Protein AF-A0A316QF76-F1 (afdb_monomer)

Nearest PDB structures (foldseek):
  1h6p-assembly1_A  TM=2.255E-01  e=1.497E+00  Homo sapiens
  1udd-assembly1_D  TM=1.759E-01  e=4.243E+00  Pyrococcus horikoshii OT3

Sequence (325 aa):
MIIRNLADRNKKGADTEVVDGQQRLTTIYEFTQGGFSINDELSKRIVRDNSDSYEFDIANNAGKETEAIKFYKKFKKGQKVSLTYGTLSSLMKADFDSYNMALTYISHHDDNVIAEYFRFVQNQERLRAGEIINSIPDSLLEQYLMQVDSKSLLFKLSWEDKRKEFDKLFYAAIGIFDEKLPLGGVDSDIIEYVKNSAGIAGRALERTNLLITQLQALSKDETWNFSSGINKRFVKFLCMLCGYGYVDFSKNPKEKLQQLFVVNKKLSAFSSAKATALSNEFVGYTEEQIENYRLIALISKGSQKWDMVEERMRLLAVLMNEVKI

pLDDT: mean 86.18, std 10.72, range [44.62, 98.12]

Solvent-accessible surface area (backbone atoms only — not comparable to full-atom values): 18198 Å² total; per-residue (Å²): 72,35,36,36,40,47,82,60,61,46,101,85,68,41,52,60,46,77,77,42,52,59,69,58,51,50,52,53,49,32,21,70,73,62,76,35,70,41,56,46,70,61,30,55,48,58,48,62,80,43,44,67,43,46,51,49,46,53,67,76,36,72,90,61,87,45,60,25,53,54,47,51,56,40,49,76,71,70,47,92,48,65,41,33,54,76,43,43,29,67,58,56,45,52,52,60,75,66,56,80,76,65,75,45,81,48,68,72,68,55,73,68,58,53,52,50,53,47,48,47,68,71,64,65,60,73,70,50,52,28,57,49,50,73,64,51,79,86,42,62,63,52,70,58,57,70,69,31,56,57,69,52,33,38,56,34,43,32,56,83,68,59,69,41,53,52,54,42,48,51,53,43,45,46,33,36,54,59,70,76,37,44,48,57,53,56,60,67,57,50,42,52,49,54,75,68,44,91,58,76,58,69,72,21,37,55,23,45,52,38,23,39,54,32,52,37,42,51,34,71,46,84,85,48,69,46,90,59,89,56,47,73,66,51,55,46,50,50,48,45,32,27,22,71,56,67,44,65,50,72,59,62,40,50,59,55,54,49,23,47,47,52,53,52,55,58,44,49,33,88,73,50,90,54,92,58,36,53,66,65,76,46,68,91,57,53,72,67,57,55,47,56,51,47,58,50,45,46,55,70,58,51,71,38,59,64,69,59,50,54,53,42,46,49,50,50,42,52,54,31,72,71,51,83,129

Foldseek 3Di:
DEKEQAPDADPVRDRIDDLPCPVVVVQLVCLQVQNDKAFQVVVLVVCVVVVVLLVVQCVVVPPDCFLLVVQVVCSVVVHRHIDGLRNDHPVVNVCSVPDDDDYDYDYDDDPVVSVVVCCCVVVPPPQQLLRLLVVQPPQPCVVLVVLAPLVLLCQQAVPPDDSSLLVLLLLLLLCLQQQQFFQQDDSVSSSVCRNPDPDDDDRSVQLSVQLSVQNRLNSPDPPGGDPDDDDSLLSNLSSNCSSLVLDRCNPPVRLLSVLSSLLVVLLVLVVDPDPCSNVVSQPPHDPVLSVLSVLLSCSNPDGDGSVSSSVNSNSSSVSSVVDDD

Structure (mmCIF, N/CA/C/O backbone):
data_AF-A0A316QF76-F1
#
_entry.id   AF-A0A316QF76-F1
#
loop_
_atom_site.group_PDB
_atom_site.id
_atom_site.type_symbol
_atom_site.label_atom_id
_atom_site.label_alt_id
_atom_site.label_comp_id
_atom_site.label_asym_id
_atom_site.label_entity_id
_atom_site.label_seq_id
_atom_site.pdbx_PDB_ins_code
_atom_site.Cartn_x
_atom_site.Cartn_y
_atom_site.Cartn_z
_atom_site.occupancy
_atom_site.B_iso_or_equiv
_atom_site.auth_seq_id
_atom_site.auth_comp_id
_atom_site.auth_asym_id
_atom_site.auth_atom_id
_atom_site.pdbx_PDB_model_num
ATOM 1 N N . MET A 1 1 ? 19.821 10.350 -21.039 1.00 72.38 1 MET A N 1
ATOM 2 C CA . MET A 1 1 ? 20.430 11.557 -20.443 1.00 72.38 1 MET A CA 1
ATOM 3 C C . MET A 1 1 ? 19.306 12.445 -19.971 1.00 72.38 1 MET A C 1
ATOM 5 O O . MET A 1 1 ? 18.299 12.501 -20.669 1.00 72.38 1 MET A O 1
ATOM 9 N N . ILE A 1 2 ? 19.450 13.095 -18.818 1.00 75.19 2 ILE A N 1
ATOM 10 C CA . ILE A 1 2 ? 18.393 13.955 -18.284 1.00 75.19 2 ILE A CA 1
ATOM 11 C C . ILE A 1 2 ? 18.855 15.406 -18.338 1.00 75.19 2 ILE A C 1
ATOM 13 O O . ILE A 1 2 ? 19.901 15.762 -17.789 1.00 75.19 2 ILE A O 1
ATOM 17 N N . ILE A 1 3 ? 18.064 16.224 -19.024 1.00 79.31 3 ILE A N 1
ATOM 18 C CA . ILE A 1 3 ? 18.259 17.665 -19.142 1.00 79.31 3 ILE A CA 1
ATOM 19 C C . ILE A 1 3 ? 17.122 18.341 -18.390 1.00 79.31 3 ILE A C 1
ATOM 21 O O . ILE A 1 3 ? 15.948 18.027 -18.594 1.00 79.31 3 ILE A O 1
ATOM 25 N N . ARG A 1 4 ? 17.467 19.280 -17.519 1.00 79.88 4 ARG A N 1
ATOM 26 C CA . ARG A 1 4 ? 16.495 20.150 -16.879 1.00 79.88 4 ARG A CA 1
ATOM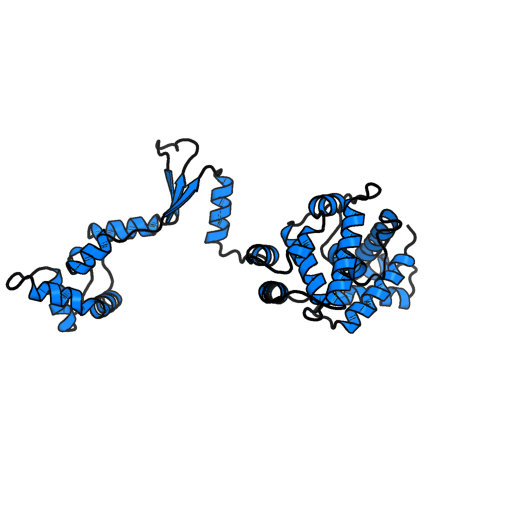 27 C C . ARG A 1 4 ? 16.373 21.437 -17.683 1.00 79.88 4 ARG A C 1
ATOM 29 O O . ARG A 1 4 ? 17.375 22.106 -17.923 1.00 79.88 4 ARG A O 1
ATOM 36 N N . ASN A 1 5 ? 15.146 21.788 -18.044 1.00 83.50 5 ASN A N 1
ATOM 37 C CA . ASN A 1 5 ? 14.804 23.105 -18.563 1.00 83.50 5 ASN A CA 1
ATOM 38 C C . ASN A 1 5 ? 14.480 24.013 -17.376 1.00 83.50 5 ASN A C 1
ATOM 40 O O . ASN A 1 5 ? 13.565 23.730 -16.592 1.00 83.50 5 ASN A O 1
ATOM 44 N N . LEU A 1 6 ? 15.261 25.075 -17.225 1.00 76.44 6 LEU A N 1
ATOM 45 C CA . LEU A 1 6 ? 15.150 26.000 -16.111 1.00 76.44 6 LEU A CA 1
ATOM 46 C C . LEU A 1 6 ? 14.041 27.022 -16.385 1.00 76.44 6 LEU A C 1
ATOM 48 O O . LEU A 1 6 ? 13.884 27.491 -17.510 1.00 76.44 6 LEU A O 1
ATOM 52 N N . ALA A 1 7 ? 13.267 27.366 -15.353 1.00 77.81 7 ALA A N 1
ATOM 53 C CA . ALA A 1 7 ? 12.275 28.438 -15.452 1.00 77.81 7 ALA A CA 1
ATOM 54 C C . ALA A 1 7 ? 12.953 29.815 -15.576 1.00 77.81 7 ALA A C 1
ATOM 56 O O . ALA A 1 7 ? 12.536 30.635 -16.387 1.00 77.81 7 ALA A O 1
ATOM 57 N N . ASP A 1 8 ? 14.047 30.008 -14.835 1.00 81.00 8 ASP A N 1
ATOM 58 C CA . ASP A 1 8 ? 14.912 31.183 -14.887 1.00 81.00 8 ASP A CA 1
ATOM 59 C C . ASP A 1 8 ? 16.345 30.768 -15.229 1.00 81.00 8 ASP A C 1
ATOM 61 O O . ASP A 1 8 ? 16.802 29.687 -14.852 1.00 81.00 8 ASP A O 1
ATOM 65 N N . ARG A 1 9 ? 17.095 31.636 -15.919 1.00 81.00 9 ARG A N 1
ATOM 66 C CA . ARG A 1 9 ? 18.497 31.349 -16.257 1.00 81.00 9 ARG A CA 1
ATOM 67 C C . ARG A 1 9 ? 19.327 31.101 -14.998 1.00 81.00 9 ARG A C 1
ATOM 69 O O . ARG A 1 9 ? 19.231 31.844 -14.022 1.00 81.00 9 ARG A O 1
ATOM 76 N N . ASN A 1 10 ? 20.211 30.105 -15.044 1.00 79.50 10 ASN A N 1
ATOM 77 C CA . ASN A 1 10 ? 21.134 29.860 -13.937 1.00 79.50 10 ASN A CA 1
ATOM 78 C C . ASN A 1 10 ? 22.191 30.975 -13.811 1.00 79.50 10 ASN A C 1
ATOM 80 O O . ASN A 1 10 ? 22.325 31.856 -14.662 1.00 79.50 10 ASN A O 1
ATOM 84 N N . LYS A 1 11 ? 23.024 30.899 -12.764 1.00 79.62 11 LYS A N 1
ATOM 85 C CA . LYS A 1 11 ? 24.112 31.863 -12.497 1.00 79.62 11 LYS A CA 1
ATOM 86 C C . LYS A 1 11 ? 25.140 31.997 -13.636 1.00 79.62 11 LYS A C 1
ATOM 88 O O . LYS A 1 11 ? 25.913 32.948 -13.633 1.00 79.62 11 LYS A O 1
ATOM 93 N N . LYS A 1 12 ? 25.177 31.052 -14.584 1.00 79.56 12 LYS A N 1
ATOM 94 C CA . LYS A 1 12 ? 26.039 31.067 -15.779 1.00 79.56 12 LYS A CA 1
ATOM 95 C C . LYS A 1 12 ? 25.294 31.513 -17.047 1.00 79.56 12 LYS A C 1
ATOM 97 O O . LYS A 1 12 ? 25.875 31.489 -18.125 1.00 79.56 12 LYS A O 1
ATOM 102 N N . GLY A 1 13 ? 24.029 31.916 -16.926 1.00 80.31 13 GLY A N 1
ATOM 103 C CA . GLY A 1 13 ? 23.202 32.404 -18.026 1.00 80.31 13 GLY A CA 1
ATOM 104 C C . GLY A 1 13 ? 22.578 31.317 -18.906 1.00 80.31 13 GLY A C 1
ATOM 105 O O . GLY A 1 13 ? 22.003 31.669 -19.934 1.00 80.31 13 GLY A O 1
ATOM 106 N N . ALA A 1 14 ? 22.671 30.036 -18.532 1.00 82.38 14 ALA A N 1
ATOM 107 C CA . ALA A 1 14 ? 22.067 28.940 -19.287 1.00 82.38 14 ALA A CA 1
ATOM 108 C C . ALA A 1 14 ? 20.588 28.749 -18.914 1.00 82.38 14 ALA A C 1
ATOM 110 O O . ALA A 1 14 ? 20.206 28.919 -17.755 1.00 82.38 14 ALA A O 1
ATOM 111 N N . ASP A 1 15 ? 19.779 28.390 -19.905 1.00 82.88 15 ASP A N 1
ATOM 112 C CA . ASP A 1 15 ? 18.354 28.041 -19.817 1.00 82.88 15 ASP A CA 1
ATOM 113 C C . ASP A 1 15 ? 18.119 26.536 -19.598 1.00 82.88 15 ASP A C 1
ATOM 115 O O . ASP A 1 15 ? 17.017 26.102 -19.263 1.00 82.88 15 ASP A O 1
ATOM 119 N N . THR A 1 16 ? 19.173 25.738 -19.749 1.00 80.44 16 THR A N 1
ATOM 120 C CA . THR A 1 16 ? 19.160 24.292 -19.564 1.00 80.44 16 THR A CA 1
ATOM 121 C C . THR A 1 16 ? 20.387 23.834 -18.787 1.00 80.44 16 THR A C 1
ATOM 123 O O . THR A 1 16 ? 21.459 24.444 -18.843 1.00 80.44 16 THR A O 1
ATOM 126 N N . GLU A 1 17 ? 20.240 22.742 -18.043 1.00 81.62 17 GLU A N 1
ATOM 127 C CA . GLU A 1 17 ? 21.353 22.091 -17.358 1.00 81.62 17 GLU A CA 1
ATOM 128 C C . GLU A 1 17 ? 21.269 20.567 -17.470 1.00 81.62 17 GLU A C 1
ATOM 130 O O . GLU A 1 17 ? 20.193 19.970 -17.405 1.00 81.62 17 GLU A O 1
ATOM 135 N N . VAL A 1 18 ? 22.423 19.921 -17.657 1.00 76.12 18 VAL A N 1
ATOM 136 C CA . VAL A 1 18 ? 22.521 18.458 -17.623 1.00 76.12 18 VAL A CA 1
ATOM 137 C C . VAL A 1 18 ? 22.548 18.034 -16.163 1.00 76.12 18 VAL A C 1
ATOM 139 O O . VAL A 1 18 ? 23.485 18.360 -15.440 1.00 76.12 18 VAL A O 1
ATOM 142 N N . VAL A 1 19 ? 21.521 17.304 -15.745 1.00 73.56 19 VAL A N 1
ATOM 143 C CA . VAL A 1 19 ? 21.340 16.882 -14.348 1.00 73.56 19 VAL A CA 1
ATOM 144 C C . VAL A 1 19 ? 21.715 15.417 -14.123 1.00 73.56 19 VAL A C 1
ATOM 146 O O . VAL A 1 19 ? 22.051 15.034 -13.008 1.00 73.56 19 VAL A O 1
ATOM 149 N N . ASP A 1 20 ? 21.729 14.606 -15.185 1.00 73.25 20 ASP A N 1
ATOM 150 C CA . ASP A 1 20 ? 22.260 13.242 -15.168 1.00 73.25 20 ASP A CA 1
ATOM 151 C C . ASP A 1 20 ? 22.813 12.842 -16.542 1.00 73.25 20 ASP A C 1
ATOM 153 O O . ASP A 1 20 ? 22.253 13.189 -17.584 1.00 73.25 20 ASP A O 1
ATOM 157 N N . GLY A 1 21 ? 23.912 12.084 -16.539 1.00 69.69 21 GLY A N 1
ATOM 158 C CA . GLY A 1 21 ? 24.644 11.672 -17.739 1.00 69.69 21 GLY A CA 1
ATOM 159 C C . GLY A 1 21 ? 25.871 12.524 -18.080 1.00 69.69 21 GLY A C 1
ATOM 160 O O . GLY A 1 21 ? 26.509 12.260 -19.097 1.00 69.69 21 GLY A O 1
ATOM 161 N N . GLN A 1 22 ? 26.255 13.489 -17.234 1.00 78.25 22 GLN A N 1
ATOM 162 C CA . GLN A 1 22 ? 27.428 14.344 -17.469 1.00 78.25 22 GLN A CA 1
ATOM 163 C C . GLN A 1 22 ? 28.725 13.533 -17.600 1.00 78.25 22 GLN A C 1
ATOM 165 O O . GLN A 1 22 ? 29.472 13.736 -18.548 1.00 78.25 22 GLN A O 1
ATOM 170 N N . GLN A 1 23 ? 28.969 12.565 -16.709 1.00 73.94 23 GLN A N 1
ATOM 171 C CA . GLN A 1 23 ? 30.158 11.708 -16.792 1.00 73.94 23 GLN A CA 1
ATOM 172 C C . GLN A 1 23 ? 30.192 10.911 -18.105 1.00 73.94 23 GLN A C 1
ATOM 174 O O . GLN A 1 23 ? 31.237 10.818 -18.741 1.00 73.94 23 GLN A O 1
ATOM 179 N N . ARG A 1 24 ? 29.038 10.392 -18.550 1.00 76.62 24 ARG A N 1
ATOM 180 C CA . ARG A 1 24 ? 28.914 9.663 -19.820 1.00 76.62 24 ARG A CA 1
ATOM 181 C C . ARG A 1 24 ? 29.227 10.563 -21.016 1.00 76.62 24 ARG A C 1
ATOM 183 O O . ARG A 1 24 ? 29.945 10.126 -21.910 1.00 76.62 24 ARG A O 1
ATOM 190 N N . LEU A 1 25 ? 28.725 11.800 -21.023 1.00 82.06 25 LEU A N 1
ATOM 191 C CA . LEU A 1 25 ? 29.053 12.786 -22.057 1.00 82.06 25 LEU A CA 1
ATOM 192 C C . LEU A 1 25 ? 30.544 13.102 -22.081 1.00 82.06 25 LEU A C 1
ATOM 194 O O . LEU A 1 25 ? 31.141 13.100 -23.153 1.00 82.06 25 LEU A O 1
ATOM 198 N N . THR A 1 26 ? 31.145 13.334 -20.913 1.00 83.44 26 THR A N 1
ATOM 199 C CA . THR A 1 26 ? 32.579 13.605 -20.805 1.00 83.44 26 THR A CA 1
ATOM 200 C C . THR A 1 26 ? 33.392 12.445 -21.367 1.00 83.44 26 THR A C 1
ATOM 202 O O . THR A 1 26 ? 34.276 12.675 -22.179 1.00 83.44 26 THR A O 1
ATOM 205 N N . THR A 1 27 ? 33.053 11.196 -21.038 1.00 83.12 27 THR A N 1
ATOM 206 C CA . THR A 1 27 ? 33.759 10.023 -21.575 1.00 83.12 27 THR A CA 1
ATOM 207 C C . THR A 1 27 ? 33.587 9.866 -23.091 1.00 83.12 27 THR A C 1
ATOM 209 O O . THR A 1 27 ? 34.553 9.548 -23.781 1.00 83.12 27 THR A O 1
ATOM 212 N N . ILE A 1 28 ? 32.388 10.107 -23.639 1.00 85.75 28 ILE A N 1
ATOM 213 C CA . ILE A 1 28 ? 32.151 10.093 -25.098 1.00 85.75 28 ILE A CA 1
ATOM 214 C C . ILE A 1 28 ? 32.990 11.181 -25.782 1.00 85.75 28 ILE A C 1
ATOM 216 O O . ILE A 1 28 ? 33.655 10.927 -26.788 1.00 85.75 28 ILE A O 1
ATOM 220 N N . TYR A 1 29 ? 32.999 12.383 -25.210 1.00 86.75 29 TYR A N 1
ATOM 221 C CA . TYR A 1 29 ? 33.794 13.499 -25.700 1.00 86.75 29 TYR A CA 1
ATOM 222 C C . TYR A 1 29 ? 35.297 13.185 -25.655 1.00 86.75 29 TYR A C 1
ATOM 224 O O . TYR A 1 29 ? 35.984 13.303 -26.663 1.00 86.75 29 TYR A O 1
ATOM 232 N N . GLU A 1 30 ? 35.812 12.688 -24.532 1.00 87.50 30 GLU A N 1
ATOM 233 C CA . GLU A 1 30 ? 37.217 12.292 -24.402 1.00 87.50 30 GLU A CA 1
ATOM 234 C C . GLU A 1 30 ? 37.598 11.178 -25.384 1.00 87.50 30 GLU A C 1
ATOM 236 O O . GLU A 1 30 ? 38.689 11.209 -25.947 1.00 87.50 30 GLU A O 1
ATOM 241 N N . PHE A 1 31 ? 36.708 10.220 -25.656 1.00 91.56 31 PHE A N 1
ATOM 242 C CA . PHE A 1 31 ? 36.959 9.176 -26.650 1.00 91.56 31 PHE A CA 1
ATOM 243 C C . PHE A 1 31 ? 37.054 9.730 -28.072 1.00 91.56 31 PHE A C 1
ATOM 245 O O . PHE A 1 31 ? 38.011 9.413 -28.780 1.00 91.56 31 PHE A O 1
ATOM 252 N N . THR A 1 32 ? 36.120 10.598 -28.471 1.00 88.62 32 THR A N 1
ATOM 253 C CA . THR A 1 32 ? 36.127 11.234 -29.804 1.00 88.62 32 THR A CA 1
ATOM 254 C C . THR A 1 32 ? 37.326 12.159 -30.013 1.00 88.62 32 THR A C 1
ATOM 256 O O . THR A 1 32 ? 37.902 12.173 -31.097 1.00 88.62 32 THR A O 1
ATOM 259 N N . GLN A 1 33 ? 37.767 12.871 -28.971 1.00 89.19 33 GLN A N 1
ATOM 260 C CA . GLN A 1 33 ? 38.961 13.725 -29.009 1.00 89.19 33 GLN A CA 1
ATOM 261 C C . GLN A 1 33 ? 40.285 12.949 -28.853 1.00 89.19 33 GLN A C 1
ATOM 263 O O . GLN A 1 33 ? 41.357 13.550 -28.857 1.00 89.19 33 GLN A O 1
ATOM 268 N N . GLY A 1 34 ? 40.241 11.619 -28.707 1.00 85.00 34 GLY A N 1
ATOM 269 C CA . GLY A 1 34 ? 41.432 10.771 -28.576 1.00 85.00 34 GLY A CA 1
ATOM 270 C C . GLY A 1 34 ? 42.076 10.758 -27.183 1.00 85.00 34 GLY A C 1
ATOM 271 O O . GLY A 1 34 ? 43.148 10.181 -27.016 1.00 85.00 34 GLY A O 1
ATOM 272 N N . GLY A 1 35 ? 41.428 11.351 -26.179 1.00 84.50 35 GLY A N 1
ATOM 273 C CA . GLY A 1 35 ? 41.842 11.324 -24.773 1.00 84.50 35 GLY A CA 1
ATOM 274 C C . GLY A 1 35 ? 41.480 10.033 -24.027 1.00 84.50 35 GLY A C 1
ATOM 275 O O . GLY A 1 35 ? 41.990 9.803 -22.934 1.00 84.50 35 GLY A O 1
ATOM 276 N N . PHE A 1 36 ? 40.638 9.171 -24.609 1.00 89.88 36 PHE A N 1
ATOM 277 C CA . PHE A 1 36 ? 40.224 7.896 -24.013 1.00 89.88 36 PHE A CA 1
ATOM 278 C C . PHE A 1 36 ? 40.516 6.705 -24.936 1.00 89.88 36 PHE A C 1
ATOM 280 O O . PHE A 1 36 ? 40.358 6.783 -26.155 1.00 89.88 36 PHE A O 1
ATOM 287 N N . SER A 1 37 ? 40.916 5.573 -24.347 1.00 91.19 37 SER A N 1
ATOM 288 C CA . SER A 1 37 ? 41.160 4.318 -25.067 1.00 91.19 37 SER A CA 1
ATOM 289 C C . SER A 1 37 ? 40.565 3.129 -24.318 1.00 91.19 37 SER A C 1
ATOM 291 O O . SER A 1 37 ? 40.597 3.081 -23.087 1.00 91.19 37 SER A O 1
ATOM 293 N N . ILE A 1 38 ? 40.016 2.170 -25.059 1.00 91.00 38 ILE A N 1
ATOM 294 C CA . ILE A 1 38 ? 39.381 0.975 -24.503 1.00 91.00 38 ILE A CA 1
ATOM 295 C C . ILE A 1 38 ? 40.444 -0.104 -24.289 1.00 91.00 38 ILE A C 1
ATOM 297 O O . ILE A 1 38 ? 41.308 -0.327 -25.134 1.00 91.00 38 ILE A O 1
ATOM 301 N N . ASN A 1 39 ? 40.374 -0.810 -23.159 1.00 92.00 39 ASN A N 1
ATOM 302 C CA . ASN A 1 39 ? 41.341 -1.857 -22.831 1.00 92.00 39 ASN A CA 1
ATOM 303 C C . ASN A 1 39 ? 41.354 -3.013 -23.859 1.00 92.00 39 ASN A C 1
ATOM 305 O O . ASN A 1 39 ? 40.430 -3.179 -24.656 1.00 92.00 39 ASN A O 1
ATOM 309 N N . ASP A 1 40 ? 42.413 -3.824 -23.829 1.00 89.56 40 ASP A N 1
ATOM 310 C CA . ASP A 1 40 ? 42.665 -4.871 -24.831 1.00 89.56 40 ASP A CA 1
ATOM 311 C C . ASP A 1 40 ? 41.562 -5.930 -24.924 1.00 89.56 40 ASP A C 1
ATOM 313 O O . ASP A 1 40 ? 41.159 -6.309 -26.023 1.00 89.56 40 ASP A O 1
ATOM 317 N N . GLU A 1 41 ? 41.034 -6.386 -23.790 1.00 91.69 41 GLU A N 1
ATOM 318 C CA . GLU A 1 41 ? 40.025 -7.444 -23.763 1.00 91.69 41 GLU A CA 1
ATOM 319 C C . GLU A 1 41 ? 38.697 -6.984 -24.381 1.00 91.69 41 GLU A C 1
ATOM 321 O O . GLU A 1 41 ? 38.136 -7.663 -25.247 1.00 91.69 41 GLU A O 1
ATOM 326 N N . LEU A 1 42 ? 38.218 -5.801 -23.982 1.00 90.50 42 LEU A N 1
ATOM 327 C CA . LEU A 1 42 ? 36.999 -5.206 -24.529 1.00 90.50 42 LEU A CA 1
ATOM 328 C C . LEU A 1 42 ? 37.182 -4.822 -25.996 1.00 90.50 42 LEU A C 1
ATOM 330 O O . LEU A 1 42 ? 36.300 -5.094 -26.807 1.00 90.50 42 LEU A O 1
ATOM 334 N N . SER A 1 43 ? 38.344 -4.271 -26.354 1.00 93.00 43 SER A N 1
ATOM 335 C CA . SER A 1 43 ? 38.682 -3.949 -27.743 1.00 93.00 43 SER A CA 1
ATOM 336 C C . SER A 1 43 ? 38.589 -5.188 -28.630 1.00 93.00 43 SER A C 1
ATOM 338 O O . SER A 1 43 ? 37.939 -5.157 -29.669 1.00 93.00 43 SER A O 1
ATOM 340 N N . LYS A 1 44 ? 39.168 -6.316 -28.200 1.00 92.38 44 LYS A N 1
ATOM 341 C CA . LYS A 1 44 ? 39.090 -7.587 -28.935 1.00 92.38 44 LYS A CA 1
ATOM 342 C C . LYS A 1 44 ? 37.660 -8.093 -29.100 1.00 92.38 44 LYS A C 1
ATOM 344 O O . LYS A 1 44 ? 37.365 -8.695 -30.128 1.00 92.38 44 LYS A O 1
ATOM 349 N N . ARG A 1 45 ? 36.790 -7.881 -28.108 1.00 92.94 45 ARG A N 1
ATOM 350 C CA . ARG A 1 45 ? 35.374 -8.272 -28.177 1.00 92.94 45 ARG A CA 1
ATOM 351 C C . ARG A 1 45 ? 34.616 -7.417 -29.192 1.00 92.94 45 ARG A C 1
ATOM 353 O O . ARG A 1 45 ? 34.086 -7.963 -30.148 1.00 92.94 45 ARG A O 1
ATOM 360 N N . ILE A 1 46 ? 34.678 -6.093 -29.045 1.00 91.75 46 ILE A N 1
ATOM 361 C CA . ILE A 1 46 ? 34.003 -5.133 -29.932 1.00 91.75 46 ILE A CA 1
ATOM 362 C C . ILE A 1 46 ? 34.398 -5.367 -31.394 1.00 91.75 46 ILE A C 1
ATOM 364 O O . ILE A 1 46 ? 33.549 -5.390 -32.278 1.00 91.75 46 ILE A O 1
ATOM 368 N N . VAL A 1 47 ? 35.686 -5.582 -31.655 1.00 92.62 47 VAL A N 1
ATOM 369 C CA . VAL A 1 47 ? 36.211 -5.753 -33.017 1.00 92.62 47 VAL A CA 1
ATOM 370 C C . VAL A 1 47 ? 35.831 -7.102 -33.610 1.00 92.62 47 VAL A C 1
ATOM 372 O O . VAL A 1 47 ? 35.618 -7.197 -34.815 1.00 92.62 47 VAL A O 1
ATOM 375 N N . ARG A 1 48 ? 35.728 -8.146 -32.780 1.00 93.25 48 ARG A N 1
ATOM 376 C CA . ARG A 1 48 ? 35.232 -9.454 -33.215 1.00 93.25 48 ARG A CA 1
ATOM 377 C C . ARG A 1 48 ? 33.773 -9.368 -33.646 1.00 93.25 48 ARG A C 1
ATOM 379 O O . ARG A 1 48 ? 33.441 -9.908 -34.690 1.00 93.25 48 ARG A O 1
ATOM 386 N N . ASP A 1 49 ? 32.952 -8.665 -32.873 1.00 94.25 49 ASP A N 1
ATOM 387 C CA . ASP A 1 49 ? 31.517 -8.526 -33.136 1.00 94.25 49 ASP A CA 1
ATOM 388 C C . ASP A 1 49 ? 31.226 -7.606 -34.339 1.00 94.25 49 ASP A C 1
ATOM 390 O O . ASP A 1 49 ? 30.120 -7.609 -34.863 1.00 94.25 49 ASP A O 1
ATOM 394 N N . ASN A 1 50 ? 32.223 -6.835 -34.794 1.00 93.31 50 ASN A N 1
ATOM 395 C CA . ASN A 1 50 ? 32.111 -5.879 -35.900 1.00 93.31 50 ASN A CA 1
ATOM 396 C C . ASN A 1 50 ? 33.146 -6.133 -37.014 1.00 93.31 50 ASN A C 1
ATOM 398 O O . ASN A 1 50 ? 33.530 -5.197 -37.723 1.00 93.31 50 ASN A O 1
ATOM 402 N N . SER A 1 51 ? 33.627 -7.374 -37.171 1.00 93.06 51 SER A N 1
ATOM 403 C CA . SER A 1 51 ? 34.676 -7.741 -38.141 1.00 93.06 51 SER A CA 1
ATOM 404 C C . SER A 1 51 ? 34.362 -7.295 -39.565 1.00 93.06 51 SER A C 1
ATOM 406 O O . SER A 1 51 ? 35.235 -6.777 -40.263 1.00 93.06 51 SER A O 1
ATOM 408 N N . ASP A 1 52 ? 33.101 -7.435 -39.959 1.00 94.06 52 ASP A N 1
ATOM 409 C CA . ASP A 1 52 ? 32.619 -7.184 -41.315 1.00 94.06 52 ASP A CA 1
ATOM 410 C C . ASP A 1 52 ? 32.794 -5.709 -41.698 1.00 94.06 52 ASP A C 1
ATOM 412 O O . ASP A 1 52 ? 33.126 -5.387 -42.837 1.00 94.06 52 ASP A O 1
ATOM 416 N N . SER A 1 53 ? 32.683 -4.802 -40.720 1.00 93.19 53 SER A N 1
ATOM 417 C CA . SER A 1 53 ? 32.913 -3.368 -40.926 1.00 93.19 53 SER A CA 1
ATOM 418 C C . SER A 1 53 ? 34.375 -3.039 -41.257 1.00 93.19 53 SER A C 1
ATOM 420 O O . SER A 1 53 ? 34.659 -2.164 -42.072 1.00 93.19 53 SER A O 1
ATOM 422 N N . TYR A 1 54 ? 35.324 -3.765 -40.661 1.00 93.94 54 TYR A N 1
ATOM 423 C CA . TYR A 1 54 ? 36.749 -3.605 -40.947 1.00 93.94 54 TYR A CA 1
ATOM 424 C C . TYR A 1 54 ? 37.134 -4.266 -42.272 1.00 93.94 54 TYR A C 1
ATOM 426 O O . TYR A 1 54 ? 38.005 -3.770 -42.986 1.00 93.94 54 TYR A O 1
ATOM 434 N N . GLU A 1 55 ? 36.489 -5.379 -42.617 1.00 92.75 55 GLU A N 1
ATOM 435 C CA . GLU A 1 55 ? 36.675 -6.048 -43.906 1.00 92.75 55 GLU A CA 1
ATOM 436 C C . GLU A 1 55 ? 36.130 -5.194 -45.057 1.00 92.75 55 GLU A C 1
ATOM 438 O O . GLU A 1 55 ? 36.792 -5.070 -46.090 1.00 92.75 55 GLU A O 1
ATOM 443 N N . PHE A 1 56 ? 35.012 -4.497 -44.836 1.00 91.25 56 PHE A N 1
ATOM 444 C CA . PHE A 1 56 ? 34.502 -3.465 -45.737 1.00 91.25 56 PHE A CA 1
ATOM 445 C C . PHE A 1 56 ? 35.523 -2.340 -45.965 1.00 91.25 56 PHE A C 1
ATOM 447 O O . PHE A 1 56 ? 35.778 -1.967 -47.112 1.00 91.25 56 PHE A O 1
ATOM 454 N N . ASP A 1 57 ? 36.160 -1.830 -44.906 1.00 90.69 57 ASP A N 1
ATOM 455 C CA . ASP A 1 57 ? 37.201 -0.802 -45.031 1.00 90.69 57 ASP A CA 1
ATOM 456 C C . ASP A 1 57 ? 38.400 -1.287 -45.853 1.00 90.69 57 ASP A C 1
ATOM 458 O O . ASP A 1 57 ? 38.920 -0.533 -46.678 1.00 90.69 57 ASP A O 1
ATOM 462 N N . ILE A 1 58 ? 38.829 -2.538 -45.658 1.00 90.50 58 ILE A N 1
ATOM 463 C CA . ILE A 1 58 ? 39.928 -3.148 -46.420 1.00 90.50 58 ILE A CA 1
ATOM 464 C C . ILE A 1 58 ? 39.567 -3.264 -47.903 1.00 90.50 58 ILE A C 1
ATOM 466 O O . ILE A 1 58 ? 40.391 -2.923 -48.753 1.00 90.50 58 ILE A O 1
ATOM 470 N N . ALA A 1 59 ? 38.354 -3.729 -48.213 1.00 88.94 59 ALA A N 1
ATOM 471 C CA . ALA A 1 59 ? 37.892 -3.913 -49.585 1.00 88.94 59 ALA A CA 1
ATOM 472 C C . ALA A 1 59 ? 37.760 -2.577 -50.338 1.00 88.94 59 ALA A C 1
ATOM 474 O O . ALA A 1 59 ? 38.179 -2.474 -51.490 1.00 88.94 59 ALA A O 1
ATOM 475 N N . ASN A 1 60 ? 37.235 -1.539 -49.678 1.00 85.19 60 ASN A N 1
ATOM 476 C CA . ASN A 1 60 ? 36.955 -0.241 -50.302 1.00 85.19 60 ASN A CA 1
ATOM 477 C C . ASN A 1 60 ? 38.139 0.740 -50.291 1.00 85.19 60 ASN A C 1
ATOM 479 O O . ASN A 1 60 ? 38.115 1.735 -51.010 1.00 85.19 60 ASN A O 1
ATOM 483 N N . ASN A 1 61 ? 39.193 0.468 -49.517 1.00 81.38 61 ASN A N 1
ATOM 484 C CA . ASN A 1 61 ? 40.410 1.286 -49.471 1.00 81.38 61 ASN A CA 1
ATOM 485 C C . ASN A 1 61 ? 41.634 0.530 -50.007 1.00 81.38 61 ASN A C 1
ATOM 487 O O . ASN A 1 61 ? 42.735 0.660 -49.464 1.00 81.38 61 ASN A O 1
ATOM 491 N N . ALA A 1 62 ? 41.452 -0.265 -51.067 1.00 64.81 62 ALA A N 1
ATOM 492 C CA . ALA A 1 62 ? 42.506 -1.072 -51.675 1.00 64.81 62 ALA A CA 1
ATOM 493 C C . ALA A 1 62 ? 43.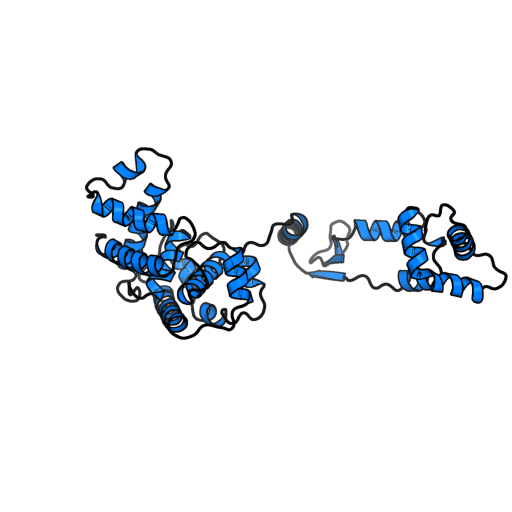775 -0.234 -51.953 1.00 64.81 62 ALA A C 1
ATOM 495 O O . ALA A 1 62 ? 43.799 0.636 -52.822 1.00 64.81 62 ALA A O 1
ATOM 496 N N . GLY A 1 63 ? 44.831 -0.482 -51.169 1.00 66.81 63 GLY A N 1
ATOM 497 C CA . GLY A 1 63 ? 46.136 0.185 -51.275 1.00 66.81 63 GLY A CA 1
ATOM 498 C C . GLY A 1 63 ? 46.429 1.285 -50.241 1.00 66.81 63 GLY A C 1
ATOM 499 O O . GLY A 1 63 ? 47.582 1.699 -50.135 1.00 66.81 63 GLY A O 1
ATOM 500 N N . LYS A 1 64 ? 45.454 1.733 -49.435 1.00 78.50 64 LYS A N 1
ATOM 501 C CA . LYS A 1 64 ? 45.674 2.712 -48.352 1.00 78.50 64 LYS A CA 1
ATOM 502 C C . LYS A 1 64 ? 45.648 2.039 -46.986 1.00 78.50 64 LYS A C 1
ATOM 504 O O . LYS A 1 64 ? 44.663 1.428 -46.591 1.00 78.50 64 LYS A O 1
ATOM 509 N N . GLU A 1 65 ? 46.732 2.186 -46.230 1.00 82.75 65 GLU A N 1
ATOM 510 C CA . GLU A 1 65 ? 46.844 1.589 -44.900 1.00 82.75 65 GLU A CA 1
ATOM 511 C C . GLU A 1 65 ? 46.386 2.563 -43.801 1.00 82.75 65 GLU A C 1
ATOM 513 O O . GLU A 1 65 ? 47.198 3.231 -43.154 1.00 82.75 65 GLU A O 1
ATOM 518 N N . THR A 1 66 ? 45.067 2.654 -43.609 1.00 88.31 66 THR A N 1
ATOM 519 C CA . THR A 1 66 ? 44.443 3.479 -42.560 1.00 88.31 66 THR A CA 1
ATOM 520 C C . THR A 1 66 ? 44.725 2.927 -41.157 1.00 88.31 66 THR A C 1
ATOM 522 O O . THR A 1 66 ? 45.086 1.757 -40.989 1.00 88.31 66 THR A O 1
ATOM 525 N N . GLU A 1 67 ? 44.552 3.753 -40.119 1.00 90.12 67 GLU A N 1
ATOM 526 C CA . GLU A 1 67 ? 44.730 3.319 -38.724 1.00 90.12 67 GLU A CA 1
ATOM 527 C C . GLU A 1 67 ? 43.813 2.147 -38.351 1.00 90.12 67 GLU A C 1
ATOM 529 O O . GLU A 1 67 ? 44.277 1.197 -37.718 1.00 90.12 67 GLU A O 1
ATOM 534 N N . ALA A 1 68 ? 42.560 2.160 -38.817 1.00 91.56 68 ALA A N 1
ATOM 535 C CA . ALA A 1 68 ? 41.598 1.073 -38.634 1.00 91.56 68 ALA A CA 1
ATOM 536 C C . ALA A 1 68 ? 42.078 -0.245 -39.269 1.00 91.56 68 ALA A C 1
ATOM 538 O O . ALA A 1 68 ? 42.039 -1.300 -38.633 1.00 91.56 68 ALA A O 1
ATOM 539 N N . ILE A 1 69 ? 42.630 -0.189 -40.488 1.00 92.38 69 ILE A N 1
ATOM 540 C CA . ILE A 1 69 ? 43.167 -1.367 -41.187 1.00 92.38 69 ILE A CA 1
ATOM 541 C C . ILE A 1 69 ? 44.408 -1.915 -40.466 1.00 92.38 69 ILE A C 1
ATOM 543 O O . ILE A 1 69 ? 44.522 -3.127 -40.258 1.00 92.38 69 ILE A O 1
ATOM 547 N N . LYS A 1 70 ? 45.338 -1.045 -40.040 1.00 92.56 70 LYS A N 1
ATOM 548 C CA . LYS A 1 70 ? 46.524 -1.453 -39.257 1.00 92.56 70 LYS A CA 1
ATOM 549 C C . LYS A 1 70 ? 46.114 -2.120 -37.951 1.00 92.56 70 LYS A C 1
ATOM 551 O O . LYS A 1 70 ? 46.673 -3.151 -37.577 1.00 92.56 70 LYS A O 1
ATOM 556 N N . PHE A 1 71 ? 45.138 -1.533 -37.271 1.00 93.94 71 PHE A N 1
ATOM 557 C CA . PHE A 1 71 ? 44.585 -2.044 -36.031 1.00 93.94 71 PHE A CA 1
ATOM 558 C C . PHE A 1 71 ? 43.943 -3.432 -36.223 1.00 93.94 71 PHE A C 1
ATOM 560 O O . PHE A 1 71 ? 44.306 -4.369 -35.509 1.00 93.94 71 PHE A O 1
ATOM 567 N N . TYR A 1 72 ? 43.094 -3.617 -37.239 1.00 94.88 72 TYR A N 1
ATOM 568 C CA . TYR A 1 72 ? 42.438 -4.904 -37.502 1.00 94.88 72 TYR A CA 1
ATOM 569 C C . TYR A 1 72 ? 43.432 -6.012 -37.883 1.00 94.88 72 TYR A C 1
ATOM 571 O O . TYR A 1 72 ? 43.327 -7.148 -37.414 1.00 94.88 72 TYR A O 1
ATOM 579 N N . LYS A 1 73 ? 44.481 -5.684 -38.651 1.00 93.19 73 LYS A N 1
ATOM 580 C CA . LYS A 1 73 ? 45.577 -6.627 -38.939 1.00 93.19 73 LYS A CA 1
ATOM 581 C C . LYS A 1 73 ? 46.310 -7.070 -37.668 1.00 93.19 73 LYS A C 1
ATOM 583 O O . LYS A 1 73 ? 46.652 -8.246 -37.550 1.00 93.19 73 LYS A O 1
ATOM 588 N N . LYS A 1 74 ? 46.563 -6.159 -36.716 1.00 93.69 74 LYS A N 1
ATOM 589 C CA . LYS A 1 74 ? 47.160 -6.507 -35.409 1.00 93.69 74 LYS A CA 1
ATOM 590 C C . LYS A 1 74 ? 46.241 -7.431 -34.611 1.00 93.69 74 LYS A C 1
ATOM 592 O O . LYS A 1 74 ? 46.714 -8.433 -34.076 1.00 93.69 74 LYS A O 1
ATOM 597 N N . PHE A 1 75 ? 44.940 -7.140 -34.606 1.00 94.44 75 PHE A N 1
ATOM 598 C CA . PHE A 1 75 ? 43.923 -7.983 -33.979 1.00 94.44 75 PHE A CA 1
ATOM 599 C C . PHE A 1 75 ? 43.915 -9.411 -34.554 1.00 94.44 75 PHE A C 1
ATOM 601 O O . PHE A 1 75 ? 44.037 -10.368 -33.791 1.00 94.44 75 PHE A O 1
ATOM 608 N N . LYS A 1 76 ? 43.880 -9.580 -35.886 1.00 93.38 76 LYS A N 1
ATOM 609 C CA . LYS A 1 76 ? 43.910 -10.908 -36.542 1.00 93.38 76 LYS A CA 1
ATOM 610 C C . LYS A 1 76 ? 45.195 -11.696 -36.264 1.00 93.38 76 LYS A C 1
ATOM 612 O O . LYS A 1 76 ? 45.166 -12.921 -36.249 1.00 93.38 76 LYS A O 1
ATOM 617 N N . LYS A 1 77 ? 46.314 -11.010 -36.006 1.00 94.75 77 LYS A N 1
ATOM 618 C CA . LYS A 1 77 ? 47.590 -11.621 -35.588 1.00 94.75 77 LYS A CA 1
ATOM 619 C C . LYS A 1 77 ? 47.638 -11.989 -34.097 1.00 94.75 77 LYS A C 1
ATOM 621 O O . LYS A 1 77 ? 48.684 -12.421 -33.623 1.00 94.75 77 LYS A O 1
ATOM 626 N N . GLY A 1 78 ? 46.555 -11.778 -33.346 1.00 89.25 78 GLY A N 1
ATOM 627 C CA . GLY A 1 78 ? 46.487 -12.058 -31.909 1.00 89.25 78 GLY A CA 1
ATOM 628 C C . GLY A 1 78 ? 47.285 -11.081 -31.040 1.00 89.25 78 GLY A C 1
ATOM 629 O O . GLY A 1 78 ? 47.532 -11.362 -29.868 1.00 89.25 78 GLY A O 1
ATOM 630 N N . GLN A 1 79 ? 47.705 -9.937 -31.588 1.00 92.25 79 GLN A N 1
ATOM 631 C CA . GLN A 1 79 ? 48.493 -8.953 -30.848 1.00 92.25 79 GLN A CA 1
ATOM 632 C C . GLN A 1 79 ? 47.625 -8.158 -29.866 1.00 92.25 79 GLN A C 1
ATOM 634 O O . GLN A 1 79 ? 46.398 -8.108 -29.984 1.00 92.25 79 GLN A O 1
ATOM 639 N N . LYS A 1 80 ? 48.280 -7.513 -28.894 1.00 91.38 80 LYS A N 1
ATOM 640 C CA . LYS A 1 80 ? 47.623 -6.555 -28.000 1.00 91.38 80 LYS A CA 1
ATOM 641 C C . LYS A 1 80 ? 47.151 -5.343 -28.805 1.00 91.38 80 LYS A C 1
ATOM 643 O O . LYS A 1 80 ? 47.925 -4.765 -29.572 1.00 91.38 80 LYS A O 1
ATOM 648 N N . VAL A 1 81 ? 45.900 -4.957 -28.616 1.00 92.38 81 VAL A N 1
ATOM 649 C CA . VAL A 1 81 ? 45.240 -3.850 -29.306 1.00 92.38 81 VAL A CA 1
ATOM 650 C C . VAL A 1 81 ? 44.533 -2.947 -28.296 1.00 92.38 81 VAL A C 1
ATOM 652 O O . VAL A 1 81 ? 44.178 -3.380 -27.209 1.00 92.38 81 VAL A O 1
ATOM 655 N N . SER A 1 82 ? 44.368 -1.669 -28.627 1.00 92.44 82 SER A N 1
ATOM 656 C CA . SER A 1 82 ? 43.589 -0.712 -27.834 1.00 92.44 82 SER A CA 1
ATOM 657 C C . SER A 1 82 ? 42.728 0.092 -28.793 1.00 92.44 82 SER A C 1
ATOM 659 O O . SER A 1 82 ? 43.255 0.666 -29.753 1.00 92.44 82 SER A O 1
ATOM 661 N N . LEU A 1 83 ? 41.411 0.042 -28.606 1.00 93.12 83 LEU A N 1
ATOM 662 C CA . LEU A 1 83 ? 40.470 0.734 -29.472 1.00 93.12 83 LEU A CA 1
ATOM 663 C C . LEU A 1 83 ? 40.414 2.207 -29.064 1.00 93.12 83 LEU A C 1
ATOM 665 O O . LEU A 1 83 ? 40.174 2.541 -27.903 1.00 93.12 83 LEU A O 1
ATOM 669 N N . THR A 1 84 ? 40.626 3.083 -30.033 1.00 93.94 84 THR A N 1
ATOM 670 C CA . THR A 1 84 ? 40.434 4.528 -29.929 1.00 93.94 84 THR A CA 1
ATOM 671 C C . THR A 1 84 ? 39.461 4.936 -31.021 1.00 93.94 84 THR A C 1
ATOM 673 O O . THR A 1 84 ? 39.227 4.178 -31.965 1.00 93.94 84 THR A O 1
ATOM 676 N N . TYR A 1 85 ? 38.909 6.142 -30.939 1.00 94.00 85 TYR A N 1
ATOM 677 C CA . TYR A 1 85 ? 38.034 6.629 -32.000 1.00 94.00 85 TYR A CA 1
ATOM 678 C C . TYR A 1 85 ? 38.733 6.598 -33.374 1.00 94.00 85 TYR A C 1
ATOM 680 O O . TYR A 1 85 ? 38.146 6.157 -34.357 1.00 94.00 85 TYR A O 1
ATOM 688 N N . GLY A 1 86 ? 40.029 6.933 -33.440 1.00 91.81 86 GLY A N 1
ATOM 689 C CA . GLY A 1 86 ? 40.833 6.858 -34.669 1.00 91.81 86 GLY A CA 1
ATOM 690 C C . GLY A 1 86 ? 40.885 5.463 -35.308 1.00 91.81 86 GLY A C 1
ATOM 691 O O . GLY A 1 86 ? 40.824 5.358 -36.537 1.00 91.81 86 GLY A O 1
ATOM 692 N N . THR A 1 87 ? 40.896 4.400 -34.494 1.00 93.94 87 THR A N 1
ATOM 693 C CA . THR A 1 87 ? 41.003 3.002 -34.947 1.00 93.94 87 THR A CA 1
ATOM 694 C C . THR A 1 87 ? 39.663 2.313 -35.221 1.00 93.94 87 THR A C 1
ATOM 696 O O . THR A 1 87 ? 39.657 1.150 -35.634 1.00 93.94 87 THR A O 1
ATOM 699 N N . LEU A 1 88 ? 38.531 3.003 -35.045 1.00 94.56 88 LEU A N 1
ATOM 700 C CA . LEU A 1 88 ? 37.227 2.531 -35.518 1.00 94.56 88 LEU A CA 1
ATOM 701 C C . LEU A 1 88 ? 37.184 2.470 -37.053 1.00 94.56 88 LEU A C 1
ATOM 703 O O . LEU A 1 88 ? 37.762 3.332 -37.727 1.00 94.56 88 LEU A O 1
ATOM 707 N N . SER A 1 89 ? 36.480 1.469 -37.589 1.00 94.44 89 SER A N 1
ATOM 708 C CA . SER A 1 89 ? 36.179 1.388 -39.022 1.00 94.44 89 SER A CA 1
ATOM 709 C C . SER A 1 89 ? 35.277 2.544 -39.465 1.00 94.44 89 SER A C 1
ATOM 711 O O . SER A 1 89 ? 34.636 3.200 -38.638 1.00 94.44 89 SER A O 1
ATOM 713 N N . SER A 1 90 ? 35.217 2.813 -40.769 1.00 91.38 90 SER A N 1
ATOM 714 C CA . SER A 1 90 ? 34.404 3.913 -41.301 1.00 91.38 90 SER A CA 1
ATOM 715 C C . SER A 1 90 ? 32.917 3.770 -40.960 1.00 91.38 90 SER A C 1
ATOM 717 O O . SER A 1 90 ? 32.297 4.743 -40.535 1.00 91.38 90 SER A O 1
ATOM 719 N N . LEU A 1 91 ? 32.369 2.5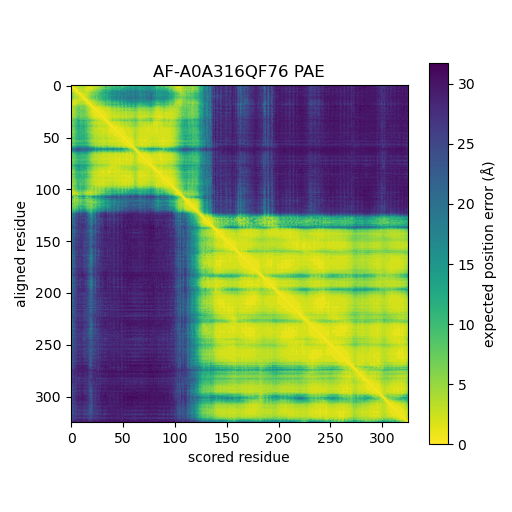55 -41.060 1.00 91.12 91 LEU A N 1
ATOM 720 C CA . LEU A 1 91 ? 30.974 2.270 -40.718 1.00 91.12 91 LEU A CA 1
ATOM 721 C C . LEU A 1 91 ? 30.717 2.432 -39.217 1.00 91.12 91 LEU A C 1
ATOM 723 O O . LEU A 1 91 ? 29.757 3.087 -38.834 1.00 91.12 91 LEU A O 1
ATOM 727 N N . MET A 1 92 ? 31.619 1.943 -38.360 1.00 92.44 92 MET A N 1
ATOM 728 C CA . MET A 1 92 ? 31.474 2.120 -36.911 1.00 92.44 92 MET A CA 1
ATOM 729 C C . MET A 1 92 ? 31.557 3.590 -36.490 1.00 92.44 92 MET A C 1
ATOM 731 O O . MET A 1 92 ? 30.882 3.984 -35.545 1.00 92.44 92 MET A O 1
ATOM 735 N N . LYS A 1 93 ? 32.374 4.408 -37.168 1.00 92.06 93 LYS A N 1
ATOM 736 C CA . LYS A 1 93 ? 32.400 5.863 -36.941 1.00 92.06 93 LYS A CA 1
ATOM 737 C C . LYS A 1 93 ? 31.086 6.506 -37.353 1.00 92.06 93 LYS A C 1
ATOM 739 O O . LYS A 1 93 ? 30.533 7.268 -36.575 1.00 92.06 93 LYS A O 1
ATOM 744 N N . ALA A 1 94 ? 30.564 6.155 -38.528 1.00 89.06 94 ALA A N 1
ATOM 745 C CA . ALA A 1 94 ? 29.278 6.663 -38.993 1.00 89.06 94 ALA A CA 1
ATOM 746 C C . ALA A 1 94 ? 28.138 6.302 -38.024 1.00 89.06 94 ALA A C 1
ATOM 748 O O . ALA A 1 94 ? 27.332 7.165 -37.678 1.00 89.06 94 ALA A O 1
ATOM 749 N N . ASP A 1 95 ? 28.109 5.065 -37.526 1.00 87.12 95 ASP A N 1
ATOM 750 C CA . ASP A 1 95 ? 27.135 4.623 -36.524 1.00 87.12 95 ASP A CA 1
ATOM 751 C C . ASP A 1 95 ? 27.321 5.352 -35.188 1.00 87.12 95 ASP A C 1
ATOM 753 O O . ASP A 1 95 ? 26.346 5.761 -34.563 1.00 87.12 95 ASP A O 1
ATOM 757 N N . PHE A 1 96 ? 28.568 5.556 -34.753 1.00 88.19 96 PHE A N 1
ATOM 758 C CA . PHE A 1 96 ? 28.878 6.278 -33.520 1.00 88.19 96 PHE A CA 1
ATOM 759 C C . PHE A 1 96 ? 28.450 7.750 -33.595 1.00 88.19 96 PHE A C 1
ATOM 761 O O . PHE A 1 96 ? 27.821 8.254 -32.666 1.00 88.19 96 PHE A O 1
ATOM 768 N N . ASP A 1 97 ? 28.755 8.426 -34.703 1.00 86.19 97 ASP A N 1
ATOM 769 C CA . ASP A 1 97 ? 28.478 9.851 -34.903 1.00 86.19 97 ASP A CA 1
ATOM 770 C C . ASP A 1 97 ? 26.985 10.124 -35.139 1.00 86.19 97 ASP A C 1
ATOM 772 O O . ASP A 1 97 ? 26.479 11.185 -34.773 1.00 86.19 97 ASP A O 1
ATOM 776 N N . SER A 1 98 ? 26.266 9.166 -35.733 1.00 84.69 98 SER A N 1
ATOM 777 C CA . SER A 1 98 ? 24.817 9.249 -35.962 1.00 84.69 98 SER A CA 1
ATOM 778 C C . SER A 1 98 ? 23.977 8.720 -34.795 1.00 84.69 98 SER A C 1
ATOM 780 O O . SER A 1 98 ? 22.745 8.797 -34.837 1.00 84.69 98 SER A O 1
ATOM 782 N N . TYR A 1 99 ? 24.612 8.197 -33.739 1.00 81.06 99 TYR A N 1
ATOM 783 C CA . TYR A 1 99 ? 23.900 7.613 -32.612 1.00 81.06 99 TYR A CA 1
ATOM 784 C C . TYR A 1 99 ? 23.102 8.675 -31.846 1.00 81.06 99 TYR A C 1
ATOM 786 O O . TYR A 1 99 ? 23.642 9.500 -31.102 1.00 81.06 99 TYR A O 1
ATOM 794 N N . ASN A 1 100 ? 21.777 8.608 -31.963 1.00 75.69 100 ASN A N 1
ATOM 795 C CA . ASN A 1 100 ? 20.878 9.476 -31.214 1.00 75.69 100 ASN A CA 1
ATOM 796 C C . ASN A 1 100 ? 20.916 9.125 -29.722 1.00 75.69 100 ASN A C 1
ATOM 798 O O . ASN A 1 100 ? 20.431 8.077 -29.285 1.00 75.69 100 ASN A O 1
ATOM 802 N N . MET A 1 101 ? 21.452 10.030 -28.904 1.00 72.50 101 MET A N 1
ATOM 803 C CA . MET A 1 101 ? 21.347 9.900 -27.454 1.00 72.50 101 MET A CA 1
ATOM 804 C C . MET A 1 101 ? 19.906 10.162 -27.011 1.00 72.50 101 MET A C 1
ATOM 806 O O . MET A 1 101 ? 19.354 11.224 -27.274 1.00 72.50 101 MET A O 1
ATOM 810 N N . ALA A 1 102 ? 19.310 9.216 -26.283 1.00 71.75 102 ALA A N 1
ATOM 811 C CA . ALA A 1 102 ? 17.997 9.417 -25.680 1.00 71.75 102 ALA A CA 1
ATOM 812 C C . ALA A 1 102 ? 18.055 10.550 -24.639 1.00 71.75 102 ALA A C 1
ATOM 814 O O . ALA A 1 102 ? 18.765 10.446 -23.625 1.00 71.75 102 ALA A O 1
ATOM 815 N N . LEU A 1 103 ? 17.308 11.623 -24.899 1.00 72.94 103 LEU A N 1
ATOM 816 C CA . LEU A 1 103 ? 17.168 12.783 -24.022 1.00 72.94 103 LEU A CA 1
ATOM 817 C C . LEU A 1 103 ? 15.802 12.750 -23.345 1.00 72.94 103 LEU A C 1
ATOM 819 O O . LEU A 1 103 ? 14.773 12.635 -24.006 1.00 72.94 103 LEU A O 1
ATOM 823 N N . THR A 1 104 ? 15.802 12.884 -22.026 1.00 74.88 104 THR A N 1
ATOM 824 C CA . THR A 1 104 ? 14.599 13.113 -21.232 1.00 74.88 104 THR A CA 1
ATOM 825 C C . THR A 1 104 ? 14.677 14.524 -20.682 1.00 74.88 104 THR A C 1
ATOM 827 O O . THR A 1 104 ? 15.666 14.885 -20.041 1.00 74.88 104 THR A O 1
ATOM 830 N N . TYR A 1 105 ? 13.641 15.316 -20.933 1.00 75.75 105 TYR A N 1
ATOM 831 C CA . TYR A 1 105 ? 13.560 16.688 -20.454 1.00 75.75 105 TYR A CA 1
ATOM 832 C C . TYR A 1 105 ? 12.663 16.766 -19.224 1.00 75.75 105 TYR A C 1
ATOM 834 O O . TYR A 1 105 ? 11.553 16.237 -19.229 1.00 75.75 105 TYR A O 1
ATOM 842 N N . ILE A 1 106 ? 13.132 17.456 -18.189 1.00 74.50 106 ILE A N 1
ATOM 843 C CA . ILE A 1 106 ? 12.344 17.798 -17.003 1.00 74.50 106 ILE A CA 1
ATOM 844 C C . ILE A 1 106 ? 12.201 19.318 -16.984 1.00 74.50 106 ILE A C 1
ATOM 846 O O . ILE A 1 106 ? 13.205 20.025 -16.962 1.00 74.50 106 ILE A O 1
ATOM 850 N N . SER A 1 107 ? 10.973 19.833 -17.017 1.00 78.19 107 SER A N 1
ATOM 851 C CA . SER A 1 107 ? 10.723 21.278 -17.132 1.00 78.19 107 SER A CA 1
ATOM 852 C C . SER A 1 107 ? 10.087 21.838 -15.863 1.00 78.19 107 SER A C 1
ATOM 854 O O . SER A 1 107 ? 9.237 21.183 -15.273 1.00 78.19 107 SER A O 1
ATOM 856 N N . HIS A 1 108 ? 10.467 23.061 -15.480 1.00 60.81 108 HIS A N 1
ATOM 857 C CA . HIS A 1 108 ? 9.758 23.891 -14.487 1.00 60.81 108 HIS A CA 1
ATOM 858 C C . HIS A 1 108 ? 9.574 23.285 -13.082 1.00 60.81 108 HIS A C 1
ATOM 860 O O . HIS A 1 108 ? 8.600 23.587 -12.398 1.00 60.81 108 HIS A O 1
ATOM 866 N N . HIS A 1 109 ? 10.511 22.454 -12.629 1.00 65.19 109 HIS A N 1
ATOM 867 C CA . HIS A 1 109 ? 10.519 21.943 -11.257 1.00 65.19 109 HIS A CA 1
ATOM 868 C C . HIS A 1 109 ? 11.579 22.649 -10.412 1.00 65.19 109 HIS A C 1
ATOM 870 O O . HIS A 1 109 ? 12.682 22.897 -10.902 1.00 65.19 109 HIS A O 1
ATOM 876 N N . ASP A 1 110 ? 11.254 22.937 -9.150 1.00 67.31 110 ASP A N 1
ATOM 877 C CA . ASP A 1 110 ? 12.164 23.551 -8.177 1.00 67.31 110 ASP A CA 1
ATOM 878 C C . ASP A 1 110 ? 13.355 22.638 -7.840 1.00 67.31 110 ASP A C 1
ATOM 880 O O . ASP A 1 110 ? 13.261 21.409 -7.918 1.00 67.31 110 ASP A O 1
ATOM 884 N N . ASP A 1 111 ? 14.469 23.238 -7.404 1.00 66.44 111 ASP A N 1
ATOM 885 C CA . ASP A 1 111 ? 15.720 22.531 -7.073 1.00 66.44 111 ASP A CA 1
ATOM 886 C C . ASP A 1 111 ? 15.503 21.381 -6.076 1.00 66.44 111 ASP A C 1
ATOM 888 O O . ASP A 1 111 ? 16.114 20.321 -6.202 1.00 66.44 111 ASP A O 1
ATOM 892 N N . ASN A 1 112 ? 14.584 21.557 -5.121 1.00 67.38 112 ASN A N 1
ATOM 893 C CA . ASN A 1 112 ? 14.247 20.539 -4.125 1.00 67.38 112 ASN A CA 1
ATOM 894 C C . ASN A 1 112 ? 13.588 19.300 -4.747 1.00 67.38 112 ASN A C 1
ATOM 896 O O . ASN A 1 112 ? 13.917 18.179 -4.366 1.00 67.38 112 ASN A O 1
ATOM 900 N N . VAL A 1 113 ? 12.696 19.490 -5.723 1.00 66.00 113 VAL A N 1
ATOM 901 C CA . VAL A 1 113 ? 11.981 18.396 -6.402 1.00 66.00 113 VAL A CA 1
ATOM 902 C C . VAL A 1 113 ? 12.941 17.608 -7.288 1.00 66.00 113 VAL A C 1
ATOM 904 O O . VAL A 1 113 ? 12.918 16.379 -7.305 1.00 66.00 113 VAL A O 1
ATOM 907 N N . ILE A 1 114 ? 13.836 18.314 -7.983 1.00 68.62 114 ILE A N 1
ATOM 908 C CA . ILE A 1 114 ? 14.897 17.706 -8.790 1.00 68.62 114 ILE A CA 1
ATOM 909 C C . ILE A 1 114 ? 15.852 16.906 -7.893 1.00 68.62 114 ILE A C 1
ATOM 911 O O . ILE A 1 114 ? 16.156 15.751 -8.189 1.00 68.62 114 ILE A O 1
ATOM 915 N N . ALA A 1 115 ? 16.286 17.478 -6.768 1.00 64.12 115 ALA A N 1
ATOM 916 C CA . ALA A 1 115 ? 17.163 16.800 -5.818 1.00 64.12 115 ALA A CA 1
ATOM 917 C C . ALA A 1 115 ? 16.504 15.563 -5.182 1.00 64.12 115 ALA A C 1
ATOM 919 O O . ALA A 1 115 ? 17.183 14.560 -4.964 1.00 64.12 115 ALA A O 1
ATOM 920 N N . GLU A 1 116 ? 15.199 15.599 -4.903 1.00 62.81 116 GLU A N 1
ATOM 921 C CA . GLU A 1 116 ? 14.443 14.448 -4.395 1.00 62.81 116 GLU A CA 1
ATOM 922 C C . GLU A 1 116 ? 14.292 13.352 -5.457 1.00 62.81 116 GLU A C 1
ATOM 924 O O . GLU A 1 116 ? 14.560 12.186 -5.169 1.00 62.81 116 GLU A O 1
ATOM 929 N N . TYR A 1 117 ? 13.973 13.721 -6.702 1.00 66.62 117 TYR A N 1
ATOM 930 C CA . TYR A 1 117 ? 13.945 12.799 -7.840 1.00 66.62 117 TYR A CA 1
ATOM 931 C C . TYR A 1 117 ? 15.298 12.099 -8.037 1.00 66.62 117 TYR A C 1
ATOM 933 O O . TYR A 1 117 ? 15.355 10.878 -8.176 1.00 66.62 117 TYR A O 1
ATOM 941 N N . PHE A 1 118 ? 16.408 12.840 -7.983 1.00 64.31 118 PHE A N 1
ATOM 942 C CA . PHE A 1 118 ? 17.735 12.243 -8.131 1.00 64.31 118 PHE A CA 1
ATOM 943 C C . PHE A 1 118 ? 18.179 11.449 -6.913 1.00 64.31 118 PHE A C 1
ATOM 945 O O . PHE A 1 118 ? 18.767 10.390 -7.099 1.00 64.31 118 PHE A O 1
ATOM 952 N N . ARG A 1 119 ? 17.845 11.868 -5.686 1.00 58.47 119 ARG A N 1
ATOM 953 C CA . ARG A 1 119 ? 18.029 11.018 -4.497 1.00 58.47 119 ARG A CA 1
ATOM 954 C C . ARG A 1 119 ? 17.289 9.699 -4.657 1.00 58.47 119 ARG A C 1
ATOM 956 O O . ARG A 1 119 ? 17.860 8.654 -4.385 1.00 58.47 119 ARG A O 1
ATOM 963 N N . PHE A 1 120 ? 16.060 9.735 -5.151 1.00 55.44 120 PHE A N 1
ATOM 964 C CA . PHE A 1 120 ? 15.249 8.548 -5.376 1.00 55.44 120 PHE A CA 1
ATOM 965 C C . PHE A 1 120 ? 15.866 7.605 -6.430 1.00 55.44 120 PHE A C 1
ATOM 967 O O . PHE A 1 120 ? 15.999 6.405 -6.190 1.00 55.44 120 PHE A O 1
ATOM 974 N N . VAL A 1 121 ? 16.326 8.149 -7.563 1.00 59.22 121 VAL A N 1
ATOM 975 C CA . VAL A 1 121 ? 16.965 7.379 -8.648 1.00 59.22 121 VAL A CA 1
ATOM 976 C C . VAL A 1 121 ? 18.365 6.868 -8.264 1.00 59.22 121 VAL A C 1
ATOM 978 O O . VAL A 1 121 ? 18.711 5.733 -8.587 1.00 59.22 121 VAL A O 1
ATOM 981 N N . GLN A 1 122 ? 19.173 7.673 -7.565 1.00 52.16 122 GLN A N 1
ATOM 982 C CA . GLN A 1 122 ? 20.563 7.348 -7.207 1.00 52.16 122 GLN A CA 1
ATOM 983 C C . GLN A 1 122 ? 20.678 6.454 -5.969 1.00 52.16 122 GLN A C 1
ATOM 985 O O . GLN A 1 122 ? 21.581 5.622 -5.912 1.00 52.16 122 GLN A O 1
ATOM 990 N N . ASN A 1 123 ? 19.774 6.578 -4.992 1.00 48.97 123 ASN A N 1
ATOM 991 C CA . ASN A 1 123 ? 19.861 5.807 -3.748 1.00 48.97 123 ASN A CA 1
ATOM 992 C C . ASN A 1 123 ? 19.376 4.358 -3.886 1.00 48.97 123 ASN A C 1
ATOM 994 O O . ASN A 1 123 ? 19.420 3.628 -2.898 1.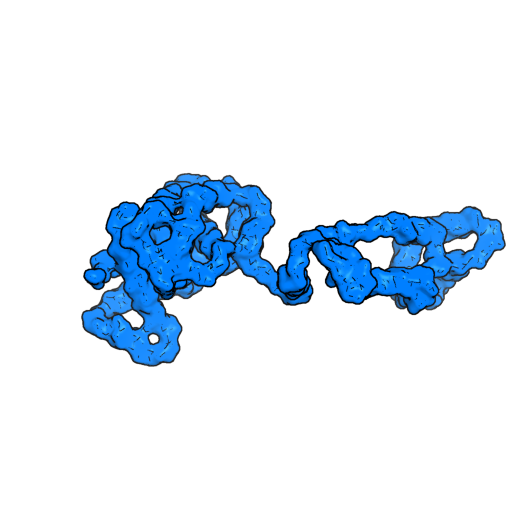00 48.97 123 ASN A O 1
ATOM 998 N N . GLN A 1 124 ? 18.887 3.935 -5.062 1.00 48.88 124 GLN A N 1
ATOM 999 C CA . GLN A 1 124 ? 18.127 2.686 -5.206 1.00 48.88 124 GLN A CA 1
ATOM 1000 C C . GLN A 1 124 ? 17.125 2.505 -4.054 1.00 48.88 124 GLN A C 1
ATOM 1002 O O . GLN A 1 124 ? 16.976 1.394 -3.534 1.00 48.88 124 GLN A O 1
ATOM 1007 N N . GLU A 1 125 ? 16.473 3.585 -3.594 1.00 44.62 125 GLU A N 1
ATOM 1008 C CA . GLU A 1 125 ? 15.426 3.427 -2.593 1.00 44.62 125 GLU A CA 1
ATOM 1009 C C . GLU A 1 125 ? 14.356 2.565 -3.247 1.00 44.62 125 GLU A C 1
ATOM 1011 O O . GLU A 1 125 ? 13.666 2.990 -4.175 1.00 44.62 125 GLU A O 1
ATOM 1016 N N . ARG A 1 126 ? 14.298 1.295 -2.824 1.00 53.97 126 ARG A N 1
ATOM 1017 C CA . ARG A 1 126 ? 13.303 0.355 -3.321 1.00 53.97 126 ARG A CA 1
ATOM 1018 C C . ARG A 1 126 ? 11.960 1.039 -3.135 1.00 53.97 126 ARG A C 1
ATOM 1020 O O . ARG A 1 126 ? 11.617 1.392 -2.005 1.00 53.97 126 ARG A O 1
ATOM 1027 N N . LEU A 1 127 ? 11.238 1.225 -4.242 1.00 52.84 127 LEU A N 1
ATOM 1028 C CA . LEU A 1 127 ? 9.854 1.683 -4.217 1.00 52.84 127 LEU A CA 1
ATOM 1029 C C . LEU A 1 127 ? 9.135 0.919 -3.103 1.00 52.84 127 LEU A C 1
ATOM 1031 O O . LEU A 1 127 ? 9.181 -0.316 -3.061 1.00 52.84 127 LEU A O 1
ATOM 1035 N N . ARG A 1 128 ? 8.499 1.637 -2.175 1.00 65.12 128 ARG A N 1
ATOM 1036 C CA . ARG A 1 128 ? 7.685 0.975 -1.149 1.00 65.12 128 ARG A CA 1
ATOM 1037 C C . ARG A 1 128 ? 6.518 0.291 -1.848 1.00 65.12 128 ARG A C 1
ATOM 1039 O O . ARG A 1 128 ? 6.097 0.733 -2.916 1.00 65.12 128 ARG A O 1
ATOM 1046 N N . ALA A 1 129 ? 5.934 -0.744 -1.253 1.00 66.50 129 ALA A N 1
ATOM 1047 C CA . ALA A 1 129 ? 4.879 -1.488 -1.940 1.00 66.50 129 ALA A CA 1
ATOM 1048 C C . ALA A 1 129 ? 3.694 -0.625 -2.387 1.00 66.50 129 ALA A C 1
ATOM 1050 O O . ALA A 1 129 ? 3.197 -0.826 -3.488 1.00 66.50 129 ALA A O 1
ATOM 1051 N N . GLY A 1 130 ? 3.300 0.393 -1.612 1.00 64.38 130 GLY A N 1
ATOM 1052 C CA . GLY A 1 130 ? 2.269 1.342 -2.046 1.00 64.38 130 GLY A CA 1
ATOM 1053 C C . GLY A 1 130 ? 2.657 2.152 -3.292 1.00 64.38 130 GLY A C 1
ATOM 1054 O O . GLY A 1 130 ? 1.797 2.523 -4.086 1.00 64.38 130 GLY A O 1
ATOM 1055 N N . GLU A 1 131 ? 3.947 2.428 -3.490 1.00 68.50 131 GLU A N 1
ATOM 1056 C CA . GLU A 1 131 ? 4.474 3.115 -4.674 1.00 68.50 131 GLU A CA 1
ATOM 1057 C C . GLU A 1 131 ? 4.562 2.177 -5.880 1.00 68.50 131 GLU A C 1
ATOM 1059 O O . GLU A 1 131 ? 4.208 2.602 -6.976 1.00 68.50 131 GLU A O 1
ATOM 1064 N N . ILE A 1 132 ? 4.939 0.909 -5.670 1.00 62.12 132 ILE A N 1
ATOM 1065 C CA . ILE A 1 132 ? 4.932 -0.121 -6.720 1.00 62.12 132 ILE A CA 1
ATOM 1066 C C . ILE A 1 132 ? 3.504 -0.386 -7.196 1.00 62.12 132 ILE A C 1
ATOM 1068 O O . ILE A 1 132 ? 3.253 -0.342 -8.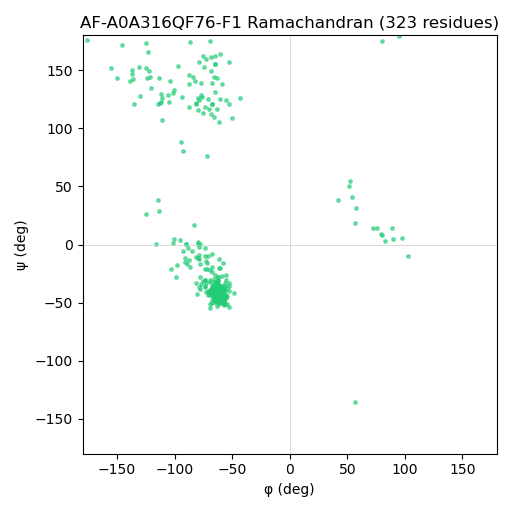394 1.00 62.12 132 ILE A O 1
ATOM 1072 N N . ILE A 1 133 ? 2.560 -0.600 -6.278 1.00 69.50 133 ILE A N 1
ATOM 1073 C CA . ILE A 1 133 ? 1.151 -0.867 -6.602 1.00 69.50 133 ILE A CA 1
ATOM 1074 C C . ILE A 1 133 ? 0.562 0.245 -7.471 1.00 69.50 133 ILE A C 1
ATOM 1076 O O . ILE A 1 133 ? -0.039 -0.035 -8.499 1.00 69.50 133 ILE A O 1
ATOM 1080 N N . ASN A 1 134 ? 0.801 1.504 -7.100 1.00 71.12 134 ASN A N 1
ATOM 1081 C CA . ASN A 1 134 ? 0.321 2.661 -7.858 1.00 71.12 134 ASN A CA 1
ATOM 1082 C C . ASN A 1 134 ? 1.046 2.875 -9.200 1.00 71.12 134 ASN A C 1
ATOM 1084 O O . ASN A 1 134 ? 0.638 3.729 -9.978 1.00 71.12 134 ASN A O 1
ATOM 1088 N N . SER A 1 135 ? 2.138 2.152 -9.464 1.00 66.50 135 SER A N 1
ATOM 1089 C CA . SER A 1 135 ? 2.819 2.158 -10.766 1.00 66.50 135 SER A CA 1
ATOM 1090 C C . SER A 1 135 ? 2.338 1.048 -11.706 1.00 66.50 135 SER A C 1
ATOM 1092 O O . SER A 1 135 ? 2.772 1.014 -12.855 1.00 66.50 135 SER A O 1
ATOM 1094 N N . ILE A 1 136 ? 1.473 0.138 -11.234 1.00 67.62 136 ILE A N 1
ATOM 1095 C CA . ILE A 1 136 ? 0.890 -0.926 -12.057 1.00 67.62 136 ILE A CA 1
ATOM 1096 C C . ILE A 1 136 ? -0.182 -0.289 -12.956 1.00 67.62 136 ILE A C 1
ATOM 1098 O O . ILE A 1 136 ? -1.192 0.175 -12.425 1.00 67.62 136 ILE A O 1
ATOM 1102 N N . PRO A 1 137 ? 0.013 -0.248 -14.287 1.00 57.41 137 PRO A N 1
ATOM 1103 C CA . PRO A 1 137 ? -0.983 0.306 -15.195 1.00 57.41 137 PRO A CA 1
ATOM 1104 C C . PRO A 1 137 ? -2.236 -0.577 -15.213 1.00 57.41 137 PRO A C 1
ATOM 1106 O O . PRO A 1 137 ? -2.124 -1.804 -15.235 1.00 57.41 137 PRO A O 1
ATOM 1109 N N . ASP A 1 138 ? -3.409 0.057 -15.223 1.00 62.53 138 ASP A N 1
ATOM 1110 C CA . ASP A 1 138 ? -4.710 -0.570 -15.487 1.00 62.53 138 ASP A CA 1
ATOM 1111 C C . ASP A 1 138 ? -5.044 -1.781 -14.590 1.00 62.53 138 ASP A C 1
ATOM 1113 O O . ASP A 1 138 ? -5.597 -2.787 -15.043 1.00 62.53 138 ASP A O 1
ATOM 1117 N N . SER A 1 139 ? -4.724 -1.700 -13.291 1.00 79.12 139 SER A N 1
ATOM 1118 C CA . SER A 1 139 ? -5.148 -2.729 -12.335 1.00 79.12 139 SER A CA 1
ATOM 1119 C C . SER A 1 139 ? -6.673 -2.819 -12.282 1.00 79.12 139 SER A C 1
ATOM 1121 O O . SER A 1 139 ? -7.361 -1.856 -11.938 1.00 79.12 139 SER A O 1
ATOM 1123 N N . LEU A 1 140 ? -7.218 -4.019 -12.502 1.00 85.81 140 LEU A N 1
ATOM 1124 C CA . LEU A 1 140 ? -8.658 -4.274 -12.389 1.00 85.81 140 LEU A CA 1
ATOM 1125 C C . LEU A 1 140 ? -9.208 -4.026 -10.978 1.00 85.81 140 LEU A C 1
ATOM 1127 O O . LEU A 1 140 ? -10.424 -3.991 -10.802 1.00 85.81 140 LEU A O 1
ATOM 1131 N N . LEU A 1 141 ? -8.353 -3.869 -9.964 1.00 90.56 141 LEU A N 1
ATOM 1132 C CA . LEU A 1 141 ? -8.788 -3.551 -8.608 1.00 90.56 141 LEU A CA 1
ATOM 1133 C C . LEU A 1 141 ? -8.955 -2.044 -8.363 1.00 90.56 141 LEU A C 1
ATOM 1135 O O . LEU A 1 141 ? -9.661 -1.664 -7.428 1.00 90.56 141 LEU A O 1
ATOM 1139 N N . GLU A 1 142 ? -8.355 -1.185 -9.192 1.00 89.75 142 GLU A N 1
ATOM 1140 C CA . GLU A 1 142 ? -8.387 0.275 -9.018 1.00 89.75 142 GLU A CA 1
ATOM 1141 C C . GLU A 1 142 ? -9.818 0.829 -9.032 1.00 89.75 142 GLU A C 1
ATOM 1143 O O . GLU A 1 142 ? -10.164 1.699 -8.228 1.00 89.75 142 GLU A O 1
ATOM 1148 N N . GLN A 1 143 ? -10.692 0.232 -9.850 1.00 90.81 143 GLN A N 1
ATOM 1149 C CA . GLN A 1 143 ? -12.114 0.580 -9.934 1.00 90.81 143 GLN A CA 1
ATOM 1150 C C . GLN A 1 143 ? -12.854 0.509 -8.586 1.00 90.81 143 GLN A C 1
ATOM 1152 O O . GLN A 1 143 ? -13.857 1.193 -8.399 1.00 90.81 143 GLN A O 1
ATOM 1157 N N . TYR A 1 144 ? -12.391 -0.317 -7.642 1.00 94.62 144 TYR A N 1
ATOM 1158 C CA . TYR A 1 144 ? -12.997 -0.441 -6.315 1.00 94.62 144 TYR A CA 1
ATOM 1159 C C . TYR A 1 144 ? -12.545 0.683 -5.387 1.00 94.62 144 TYR A C 1
ATOM 1161 O O . TYR A 1 144 ? -13.359 1.268 -4.676 1.00 94.62 144 TYR A O 1
ATOM 1169 N N . LEU A 1 145 ? -11.254 1.022 -5.419 1.00 91.75 145 LEU A N 1
ATOM 1170 C CA . LEU A 1 145 ? -10.700 2.104 -4.607 1.00 91.75 145 LEU A CA 1
ATOM 1171 C C . LEU A 1 145 ? -11.255 3.468 -5.047 1.00 91.75 145 LEU A C 1
ATOM 1173 O O . LEU A 1 145 ? -11.561 4.304 -4.200 1.00 91.75 145 LEU A O 1
ATOM 1177 N N . MET A 1 146 ? -11.458 3.665 -6.355 1.00 91.12 146 MET A N 1
ATOM 1178 C CA . MET A 1 146 ? -12.044 4.887 -6.924 1.00 91.12 146 MET A CA 1
ATOM 1179 C C . MET A 1 146 ? -13.473 5.189 -6.447 1.00 91.12 146 MET A C 1
ATOM 1181 O O . MET A 1 146 ? -13.914 6.333 -6.534 1.00 91.12 146 MET A O 1
ATOM 1185 N N . GLN A 1 147 ? -14.204 4.196 -5.932 1.00 93.62 147 GLN A N 1
ATOM 1186 C CA . GLN A 1 147 ? -15.564 4.386 -5.414 1.00 93.62 147 GLN A CA 1
ATOM 1187 C C . GLN A 1 147 ? -15.597 4.999 -4.005 1.00 93.62 147 GLN A C 1
ATOM 1189 O O . GLN A 1 147 ? -16.659 5.427 -3.545 1.00 93.62 147 GLN A O 1
ATOM 1194 N N . VAL A 1 148 ? -14.453 5.052 -3.316 1.00 92.50 148 VAL A N 1
ATOM 1195 C CA . VAL A 1 148 ? -14.325 5.625 -1.974 1.00 92.50 148 VAL A CA 1
ATOM 1196 C C . VAL A 1 148 ? -13.711 7.018 -2.073 1.00 92.50 148 VAL A C 1
ATOM 1198 O O . VAL A 1 148 ? -12.642 7.199 -2.657 1.00 92.50 148 VAL A O 1
ATOM 1201 N N . ASP A 1 149 ? -14.324 8.008 -1.424 1.00 93.19 149 ASP A N 1
ATOM 1202 C CA . ASP A 1 149 ? -13.681 9.301 -1.171 1.00 93.19 149 ASP A CA 1
ATOM 1203 C C . ASP A 1 149 ? -12.598 9.141 -0.094 1.00 93.19 149 ASP A C 1
ATOM 1205 O O . ASP A 1 149 ? -12.754 9.495 1.081 1.00 93.19 149 ASP A O 1
ATOM 1209 N N . SER A 1 150 ? -11.469 8.568 -0.515 1.00 91.06 150 SER A N 1
ATOM 1210 C CA . SER A 1 150 ? -10.315 8.327 0.342 1.00 91.06 150 SER A CA 1
ATOM 1211 C C . SER A 1 150 ? -9.737 9.634 0.882 1.00 91.06 150 SER A C 1
ATOM 1213 O O . SER A 1 150 ? -9.136 9.638 1.948 1.00 91.06 150 SER A O 1
ATOM 1215 N N . LYS A 1 151 ? -9.892 10.759 0.170 1.00 91.44 151 LYS A N 1
ATOM 1216 C CA . LYS A 1 151 ? -9.319 12.039 0.599 1.00 91.44 151 LYS A CA 1
ATOM 1217 C C . LYS A 1 151 ? -10.034 12.552 1.847 1.00 91.44 151 LYS A C 1
ATOM 1219 O O . LYS A 1 151 ? -9.363 12.852 2.833 1.00 91.44 151 LYS A O 1
ATOM 1224 N N . SER A 1 152 ? -11.366 12.612 1.813 1.00 93.19 152 SER A N 1
ATOM 1225 C CA . SER A 1 152 ? -12.167 13.005 2.979 1.00 93.19 152 SER A CA 1
ATOM 1226 C C . SER A 1 152 ? -11.973 12.026 4.139 1.00 93.19 152 SER A C 1
ATOM 1228 O O . SER A 1 152 ? -11.705 12.435 5.270 1.00 93.19 152 SER A O 1
ATOM 1230 N N . LEU A 1 153 ? -12.008 10.719 3.852 1.00 95.44 153 LEU A N 1
ATOM 1231 C CA . LEU A 1 153 ? -11.831 9.681 4.866 1.00 95.44 153 LEU A CA 1
ATOM 1232 C C . LEU A 1 153 ? -10.484 9.798 5.597 1.00 95.44 153 LEU A C 1
ATOM 1234 O O . LEU A 1 153 ? -10.447 9.800 6.827 1.00 95.44 153 LEU A O 1
ATOM 1238 N N . LEU A 1 154 ? -9.377 9.905 4.854 1.00 94.62 154 LEU A N 1
ATOM 1239 C CA . LEU A 1 154 ? -8.034 9.993 5.434 1.00 94.62 154 LEU A CA 1
ATOM 1240 C C . LEU A 1 154 ? -7.832 11.283 6.231 1.00 94.62 154 LEU A C 1
ATOM 1242 O O . LEU A 1 154 ? -7.166 11.255 7.266 1.00 94.62 154 LEU A O 1
ATOM 1246 N N . PHE A 1 155 ? -8.444 12.386 5.792 1.00 94.25 155 PHE A N 1
ATOM 1247 C CA . PHE A 1 155 ? -8.466 13.631 6.555 1.00 94.25 155 PHE A CA 1
ATOM 1248 C C . PHE A 1 155 ? -9.189 13.453 7.898 1.00 94.25 155 PHE A C 1
ATOM 1250 O O . PHE A 1 155 ? -8.622 13.771 8.940 1.00 94.25 155 PHE A O 1
ATOM 1257 N N . LYS A 1 156 ? -10.397 12.871 7.903 1.00 95.62 156 LYS A N 1
ATOM 1258 C CA . LYS A 1 156 ? -11.171 12.625 9.136 1.00 95.62 156 LYS A CA 1
ATOM 1259 C C . LYS A 1 156 ? -10.480 11.650 10.088 1.00 95.62 156 LYS A C 1
ATOM 1261 O O . LYS A 1 156 ? -10.593 11.793 11.303 1.00 95.62 156 LYS A O 1
ATOM 1266 N N . LEU A 1 157 ? -9.740 10.678 9.557 1.00 95.06 157 LEU A N 1
ATOM 1267 C CA . LEU A 1 157 ? -8.920 9.761 10.351 1.00 95.06 157 LEU A CA 1
ATOM 1268 C C . LEU A 1 157 ? -7.650 10.411 10.919 1.00 95.06 157 LEU A C 1
ATOM 1270 O O . LEU A 1 157 ? -6.995 9.779 11.742 1.00 95.06 157 LEU A O 1
ATOM 1274 N N . SER A 1 158 ? -7.280 11.627 10.506 1.00 93.38 158 SER A N 1
ATOM 1275 C CA . SER A 1 158 ? -5.956 12.197 10.790 1.00 93.38 158 SER A CA 1
ATOM 1276 C C . SER A 1 158 ? -4.832 11.230 10.400 1.00 93.38 158 SER A C 1
ATOM 1278 O O . SER A 1 158 ? -3.960 10.892 11.199 1.00 93.38 158 SER A O 1
ATOM 1280 N N . TRP A 1 159 ? -4.899 10.713 9.170 1.00 93.06 159 TRP A N 1
ATOM 1281 C CA . TRP A 1 159 ? -3.908 9.779 8.644 1.00 93.06 159 TRP A CA 1
ATOM 1282 C C . TRP A 1 159 ? -2.566 10.474 8.389 1.00 93.06 159 TRP A C 1
ATOM 1284 O O . TRP A 1 159 ? -2.468 11.351 7.534 1.00 93.06 159 TRP A O 1
ATOM 1294 N N . GLU A 1 160 ? -1.532 10.053 9.116 1.00 86.44 160 GLU A N 1
ATOM 1295 C CA . GLU A 1 160 ? -0.195 10.663 9.056 1.00 86.44 160 GLU A CA 1
ATOM 1296 C C . GLU A 1 160 ? 0.728 10.035 7.994 1.00 86.44 160 GLU A C 1
ATOM 1298 O O . GLU A 1 160 ? 1.750 10.620 7.641 1.00 86.44 160 GLU A O 1
ATOM 1303 N N . ASP A 1 161 ? 0.405 8.842 7.479 1.00 84.75 161 ASP A N 1
ATOM 1304 C CA . ASP A 1 161 ? 1.233 8.163 6.471 1.00 84.75 161 ASP A CA 1
ATOM 1305 C C . ASP A 1 161 ? 0.870 8.612 5.039 1.00 84.75 161 ASP A C 1
ATOM 1307 O O . ASP A 1 161 ? -0.103 9.326 4.785 1.00 84.75 161 ASP A O 1
ATOM 1311 N N . LYS A 1 162 ? 1.636 8.156 4.046 1.00 85.56 162 LYS A N 1
ATOM 1312 C CA . LYS A 1 162 ? 1.352 8.435 2.636 1.00 85.56 162 LYS A CA 1
ATOM 1313 C C . LYS A 1 162 ? 0.005 7.819 2.234 1.00 85.56 162 LYS A C 1
ATOM 1315 O O . LYS A 1 162 ? -0.303 6.686 2.607 1.00 85.56 162 LYS A O 1
ATOM 1320 N N . ARG A 1 163 ? -0.752 8.503 1.366 1.00 86.56 163 ARG A N 1
ATOM 1321 C CA . ARG A 1 163 ? -1.974 7.958 0.728 1.00 86.56 163 ARG A CA 1
ATOM 1322 C C . ARG A 1 163 ? -1.740 6.564 0.134 1.00 86.56 163 ARG A C 1
ATOM 1324 O O . ARG A 1 163 ? -2.534 5.663 0.346 1.00 86.56 163 ARG A O 1
ATOM 1331 N N . LYS A 1 164 ? -0.588 6.368 -0.507 1.00 86.31 164 LYS A N 1
ATOM 1332 C CA . LYS A 1 164 ? -0.196 5.095 -1.126 1.00 86.31 164 LYS A CA 1
ATOM 1333 C C . LYS A 1 164 ? -0.148 3.913 -0.147 1.00 86.31 164 LYS A C 1
ATOM 1335 O O . LYS A 1 164 ? -0.330 2.770 -0.552 1.00 86.31 164 LYS A O 1
ATOM 1340 N N . GLU A 1 165 ? 0.093 4.166 1.140 1.00 88.75 165 GLU A N 1
ATOM 1341 C CA . GLU A 1 165 ? 0.025 3.119 2.164 1.00 88.75 165 GLU A CA 1
ATOM 1342 C C . GLU A 1 165 ? -1.420 2.742 2.504 1.00 88.75 165 GLU A C 1
ATOM 1344 O O . GLU A 1 165 ? -1.678 1.575 2.789 1.00 88.75 165 GLU A O 1
ATOM 1349 N N . PHE A 1 166 ? -2.369 3.679 2.425 1.00 93.31 166 PHE A N 1
ATOM 1350 C CA . PHE A 1 166 ? -3.792 3.355 2.525 1.00 93.31 166 PHE A CA 1
ATOM 1351 C C . PHE A 1 166 ? -4.246 2.493 1.345 1.00 93.31 166 PHE A C 1
ATOM 1353 O O . PHE A 1 166 ? -4.858 1.453 1.575 1.00 93.31 166 PHE A O 1
ATOM 1360 N N . ASP A 1 167 ? -3.882 2.862 0.113 1.00 92.81 167 ASP A N 1
ATOM 1361 C CA . ASP A 1 167 ? -4.232 2.088 -1.087 1.00 92.81 167 ASP A CA 1
ATOM 1362 C C . ASP A 1 167 ? -3.748 0.635 -0.947 1.00 92.81 167 ASP A C 1
ATOM 1364 O O . ASP A 1 167 ? -4.502 -0.314 -1.153 1.00 92.81 167 ASP A O 1
ATOM 1368 N N . LYS A 1 168 ? -2.507 0.448 -0.472 1.00 92.38 168 LYS A N 1
ATOM 1369 C CA . LYS A 1 168 ? -1.955 -0.875 -0.159 1.00 92.38 168 LYS A CA 1
ATOM 1370 C C . LYS A 1 168 ? -2.796 -1.639 0.869 1.00 92.38 168 LYS A C 1
ATOM 1372 O O . LYS A 1 168 ? -3.066 -2.820 0.666 1.00 92.38 168 LYS A O 1
ATOM 1377 N N . LEU A 1 169 ? -3.197 -0.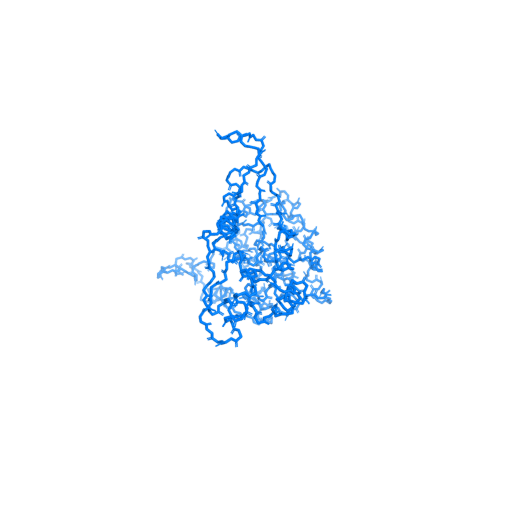999 1.972 1.00 93.69 169 LEU A N 1
ATOM 1378 C CA . LEU A 1 169 ? -4.042 -1.633 2.995 1.00 93.69 169 LEU A CA 1
ATOM 1379 C C . LEU A 1 169 ? -5.427 -2.004 2.446 1.00 93.69 169 LEU A C 1
ATOM 1381 O O . LEU A 1 169 ? -5.964 -3.047 2.816 1.00 93.69 169 LEU A O 1
ATOM 1385 N N . PHE A 1 170 ? -5.982 -1.182 1.554 1.00 95.50 170 PHE A N 1
ATOM 1386 C CA . PHE A 1 170 ? -7.246 -1.450 0.877 1.00 95.50 170 PHE A CA 1
ATOM 1387 C C . PHE A 1 170 ? -7.140 -2.678 -0.038 1.00 95.50 170 PHE A C 1
ATOM 1389 O O . PHE A 1 170 ? -7.929 -3.611 0.099 1.00 95.50 170 PHE A O 1
ATOM 1396 N N . TYR A 1 171 ? -6.118 -2.751 -0.897 1.00 94.69 171 TYR A N 1
ATOM 1397 C CA . TYR A 1 171 ? -5.903 -3.921 -1.756 1.00 94.69 171 TYR A CA 1
ATOM 1398 C C . TYR A 1 171 ? -5.566 -5.188 -0.969 1.00 94.69 171 TYR A C 1
ATOM 1400 O O . TYR A 1 171 ? -6.019 -6.273 -1.333 1.00 94.69 171 TYR A O 1
ATOM 1408 N N . ALA A 1 172 ? -4.829 -5.059 0.137 1.00 93.50 172 ALA A N 1
ATOM 1409 C CA . ALA A 1 172 ? -4.587 -6.175 1.042 1.00 93.50 172 ALA A CA 1
ATOM 1410 C C . ALA A 1 172 ? -5.905 -6.731 1.604 1.00 93.50 172 ALA A C 1
ATOM 1412 O O . ALA A 1 172 ? -6.081 -7.946 1.622 1.00 93.50 172 ALA A O 1
ATOM 1413 N N . ALA A 1 173 ? -6.846 -5.867 2.009 1.00 95.06 173 ALA A N 1
ATOM 1414 C CA . ALA A 1 173 ? -8.166 -6.298 2.473 1.00 95.06 173 ALA A CA 1
ATOM 1415 C C . ALA A 1 173 ? -8.929 -7.067 1.382 1.00 95.06 173 ALA A C 1
ATOM 1417 O O . ALA A 1 173 ? -9.439 -8.152 1.657 1.00 95.06 173 ALA A O 1
ATOM 1418 N N . ILE A 1 174 ? -8.927 -6.570 0.138 1.00 95.56 174 ILE A N 1
ATOM 1419 C CA . ILE A 1 174 ? -9.542 -7.276 -0.998 1.00 95.56 174 ILE A CA 1
ATOM 1420 C C . ILE A 1 174 ? -8.919 -8.664 -1.187 1.00 95.56 174 ILE A C 1
ATOM 1422 O O . ILE A 1 174 ? -9.651 -9.646 -1.281 1.00 95.56 174 ILE A O 1
ATOM 1426 N N . GLY A 1 175 ? -7.587 -8.775 -1.208 1.00 93.81 175 GLY A N 1
ATOM 1427 C CA . GLY A 1 175 ? -6.928 -10.073 -1.390 1.00 93.81 175 GLY A CA 1
ATOM 1428 C C . GLY A 1 175 ? -7.169 -11.055 -0.242 1.00 93.81 175 GLY A C 1
ATOM 1429 O O . GLY A 1 175 ? -7.166 -12.263 -0.469 1.00 93.81 175 GLY A O 1
ATOM 1430 N N . ILE A 1 176 ? -7.440 -10.563 0.972 1.00 92.81 176 ILE A N 1
ATOM 1431 C CA . ILE A 1 176 ? -7.870 -11.408 2.094 1.00 92.81 176 ILE A CA 1
ATOM 1432 C C . ILE A 1 176 ? -9.310 -11.890 1.892 1.00 92.81 176 ILE A C 1
ATOM 1434 O O . ILE A 1 176 ? -9.606 -13.053 2.158 1.00 92.81 176 ILE A O 1
ATOM 1438 N N . PHE A 1 177 ? -10.211 -11.034 1.402 1.00 94.56 177 PHE A N 1
ATOM 1439 C CA . PHE A 1 177 ? -11.581 -11.449 1.080 1.00 94.56 177 PHE A CA 1
ATOM 1440 C C . PHE A 1 177 ? -11.637 -12.456 -0.069 1.00 94.56 177 PHE A C 1
ATOM 1442 O O . PHE A 1 177 ? -12.513 -13.318 -0.061 1.00 94.56 177 PHE A O 1
ATOM 1449 N N . ASP A 1 178 ? -10.702 -12.345 -1.013 1.00 93.38 178 ASP A N 1
ATOM 1450 C CA . ASP A 1 178 ? -10.481 -13.282 -2.120 1.00 93.38 178 ASP A CA 1
ATOM 1451 C C . ASP A 1 178 ? -9.730 -14.555 -1.690 1.00 93.38 178 ASP A C 1
ATOM 1453 O O . ASP A 1 178 ? -9.455 -15.417 -2.516 1.00 93.38 178 ASP A O 1
ATOM 1457 N N . GLU A 1 179 ? -9.379 -14.686 -0.403 1.00 91.62 179 GLU A N 1
ATOM 1458 C CA . GLU A 1 179 ? -8.648 -15.832 0.163 1.00 91.62 179 GLU A CA 1
ATOM 1459 C C . GLU A 1 179 ? -7.287 -16.096 -0.527 1.00 91.62 179 GLU A C 1
ATOM 1461 O O . GLU A 1 179 ? -6.707 -17.173 -0.395 1.00 91.62 179 GLU A O 1
ATOM 1466 N N . LYS A 1 180 ? -6.745 -15.097 -1.243 1.00 90.88 180 LYS A N 1
ATOM 1467 C CA . LYS A 1 180 ? -5.446 -15.159 -1.939 1.00 90.88 180 LYS A CA 1
ATOM 1468 C C . LYS A 1 180 ? -4.308 -14.524 -1.153 1.00 90.88 180 LYS A C 1
ATOM 1470 O O . LYS A 1 180 ? -3.147 -14.786 -1.451 1.00 90.88 180 LYS A O 1
ATOM 1475 N N . LEU A 1 181 ? -4.626 -13.698 -0.157 1.00 89.25 181 LEU A N 1
ATOM 1476 C CA . LEU A 1 181 ? -3.651 -13.108 0.752 1.00 89.25 181 LEU A CA 1
ATOM 1477 C C . LEU A 1 181 ? -3.947 -13.504 2.202 1.00 89.25 181 LEU A C 1
ATOM 1479 O O . LEU A 1 181 ? -5.086 -13.384 2.658 1.00 89.25 181 LEU A O 1
ATOM 1483 N N . PRO A 1 182 ? -2.928 -13.907 2.977 1.00 83.69 182 PRO A N 1
ATOM 1484 C CA . PRO A 1 182 ? -3.073 -14.052 4.414 1.00 83.69 182 PRO A CA 1
ATOM 1485 C C . PRO A 1 182 ? -3.100 -12.682 5.102 1.00 83.69 182 PRO A C 1
ATOM 1487 O O . PRO A 1 182 ? -2.474 -11.709 4.659 1.00 83.69 182 PRO A O 1
ATOM 1490 N N . LEU A 1 183 ? -3.754 -12.594 6.264 1.00 78.50 183 LEU A N 1
ATOM 1491 C CA . LEU A 1 183 ? -3.656 -11.382 7.074 1.00 78.50 183 LEU A CA 1
ATOM 1492 C C . LEU A 1 183 ? -2.226 -11.259 7.607 1.00 78.50 183 LEU A C 1
ATOM 1494 O O . LEU A 1 183 ? -1.749 -12.139 8.312 1.00 78.50 183 LEU A O 1
ATOM 1498 N N . GLY A 1 184 ? -1.557 -10.151 7.272 1.00 71.44 184 GLY A N 1
ATOM 1499 C CA . GLY A 1 184 ? -0.149 -9.958 7.651 1.00 71.44 184 GLY A CA 1
ATOM 1500 C C . GLY A 1 184 ? 0.847 -10.506 6.628 1.00 71.44 184 GLY A C 1
ATOM 1501 O O . GLY A 1 184 ? 2.024 -10.616 6.961 1.00 71.44 184 GLY A O 1
ATOM 1502 N N . GLY A 1 185 ? 0.385 -10.820 5.409 1.00 73.12 185 GLY A N 1
ATOM 1503 C CA . GLY A 1 185 ? 1.247 -11.099 4.261 1.00 73.12 185 GLY A CA 1
ATOM 1504 C C . GLY A 1 185 ? 2.264 -9.988 4.000 1.00 73.12 185 GLY A C 1
ATOM 1505 O O . GLY A 1 185 ? 2.089 -8.839 4.428 1.00 73.12 185 GLY A O 1
ATOM 1506 N N . VAL A 1 186 ? 3.352 -10.355 3.328 1.00 80.75 186 VAL A N 1
ATOM 1507 C CA . VAL A 1 186 ? 4.435 -9.419 3.032 1.00 80.75 186 VAL A CA 1
ATOM 1508 C C . VAL A 1 186 ? 4.069 -8.526 1.852 1.00 80.75 186 VAL A C 1
ATOM 1510 O O . VAL A 1 186 ? 3.247 -8.861 1.003 1.00 80.75 186 VAL A O 1
ATOM 1513 N N . ASP A 1 187 ? 4.717 -7.368 1.798 1.00 83.44 187 ASP A N 1
ATOM 1514 C CA . ASP A 1 187 ? 4.517 -6.345 0.774 1.00 83.44 187 ASP A CA 1
ATOM 1515 C C . ASP A 1 187 ? 4.646 -6.903 -0.667 1.00 83.44 187 ASP A C 1
ATOM 1517 O O . ASP A 1 187 ? 3.913 -6.464 -1.553 1.00 83.44 187 ASP A O 1
ATOM 1521 N N . SER A 1 188 ? 5.509 -7.905 -0.900 1.00 82.50 188 SER A N 1
ATOM 1522 C CA . SER A 1 188 ? 5.653 -8.584 -2.201 1.00 82.50 188 SER A CA 1
ATOM 1523 C C . SER A 1 188 ? 4.400 -9.338 -2.636 1.00 82.50 188 SER A C 1
ATOM 1525 O O . SER A 1 188 ? 4.036 -9.263 -3.806 1.00 82.50 188 SER A O 1
ATOM 1527 N N . ASP A 1 189 ? 3.719 -10.005 -1.704 1.00 87.50 189 ASP A N 1
ATOM 1528 C CA . ASP A 1 189 ? 2.537 -10.817 -2.009 1.00 87.50 189 ASP A CA 1
ATOM 1529 C C . ASP A 1 189 ? 1.379 -9.910 -2.432 1.00 87.50 189 ASP A C 1
ATOM 1531 O O . ASP A 1 189 ? 0.647 -10.212 -3.370 1.00 87.50 189 ASP A O 1
ATOM 1535 N N . ILE A 1 190 ? 1.245 -8.749 -1.778 1.00 89.81 190 ILE A N 1
ATOM 1536 C CA . ILE A 1 190 ? 0.226 -7.749 -2.122 1.00 89.81 190 ILE A CA 1
ATOM 1537 C C . ILE A 1 190 ? 0.485 -7.204 -3.530 1.00 89.81 190 ILE A C 1
ATOM 1539 O O . ILE A 1 190 ? -0.445 -7.103 -4.327 1.00 89.81 190 ILE A O 1
ATOM 1543 N N . ILE A 1 191 ? 1.741 -6.872 -3.852 1.00 86.06 191 ILE A N 1
ATOM 1544 C CA . ILE A 1 191 ? 2.121 -6.402 -5.192 1.00 86.06 191 ILE A CA 1
ATOM 1545 C C . ILE A 1 191 ? 1.786 -7.464 -6.242 1.00 86.06 191 ILE A C 1
ATOM 1547 O O . ILE A 1 191 ? 1.180 -7.141 -7.262 1.00 86.06 191 ILE A O 1
ATOM 1551 N N . GLU A 1 192 ? 2.172 -8.717 -6.001 1.00 88.19 192 GLU A N 1
ATOM 1552 C CA . GLU A 1 192 ? 1.928 -9.822 -6.926 1.00 88.19 192 GLU A CA 1
ATOM 1553 C C . GLU A 1 192 ? 0.430 -10.072 -7.125 1.00 88.19 192 GLU A C 1
ATOM 1555 O O . GLU A 1 192 ? -0.026 -10.209 -8.261 1.00 88.19 192 GLU A O 1
ATOM 1560 N N . TYR A 1 193 ? -0.348 -10.039 -6.042 1.00 92.12 193 TYR A N 1
ATOM 1561 C CA . TYR A 1 193 ? -1.800 -10.148 -6.092 1.00 92.12 193 TYR A CA 1
ATOM 1562 C C . TYR A 1 193 ? -2.428 -9.038 -6.939 1.00 92.12 193 TYR A C 1
ATOM 1564 O O . TYR A 1 193 ? -3.220 -9.335 -7.830 1.00 92.12 193 TYR A O 1
ATOM 1572 N N . VAL A 1 194 ? -2.059 -7.771 -6.713 1.00 90.81 194 VAL A N 1
ATOM 1573 C CA . VAL A 1 194 ? -2.606 -6.648 -7.493 1.00 90.81 194 VAL A CA 1
ATOM 1574 C C . VAL A 1 194 ? -2.206 -6.759 -8.964 1.00 90.81 194 VAL A C 1
ATOM 1576 O O . VAL A 1 194 ? -3.043 -6.543 -9.835 1.00 90.81 194 VAL A O 1
ATOM 1579 N N . LYS A 1 195 ? -0.952 -7.128 -9.246 1.00 86.06 195 LYS A N 1
ATOM 1580 C CA . LYS A 1 195 ? -0.429 -7.259 -10.611 1.00 86.06 195 LYS A CA 1
ATOM 1581 C C . LYS A 1 195 ? -1.128 -8.360 -11.410 1.00 86.06 195 LYS A C 1
ATOM 1583 O O . LYS A 1 195 ? -1.360 -8.190 -12.601 1.00 86.06 195 LYS A O 1
ATOM 1588 N N . ASN A 1 196 ? -1.428 -9.485 -10.765 1.00 87.31 196 ASN A N 1
ATOM 1589 C CA . ASN A 1 196 ? -1.948 -10.682 -11.427 1.00 87.31 196 ASN A CA 1
ATOM 1590 C C . ASN A 1 196 ? -3.470 -10.848 -11.270 1.00 87.31 196 ASN A C 1
ATOM 1592 O O . ASN A 1 196 ? -4.027 -11.846 -11.731 1.00 87.31 196 ASN A O 1
ATOM 1596 N N . SER A 1 197 ? -4.156 -9.919 -10.596 1.00 86.62 197 SER A N 1
ATOM 1597 C CA . SER A 1 197 ? -5.595 -10.026 -10.364 1.00 86.62 197 SER A CA 1
ATOM 1598 C C . SER A 1 197 ? -6.372 -9.899 -11.675 1.00 86.62 197 SER A C 1
ATOM 1600 O O . SER A 1 197 ? -6.346 -8.863 -12.334 1.00 86.62 197 SER A O 1
ATOM 1602 N N . ALA A 1 198 ? -7.142 -10.935 -12.007 1.00 83.94 198 ALA A N 1
ATOM 1603 C CA . ALA A 1 198 ? -8.127 -10.911 -13.089 1.00 83.94 198 ALA A CA 1
ATOM 1604 C C . ALA A 1 198 ? -9.478 -10.299 -12.649 1.00 83.94 198 ALA A C 1
ATOM 1606 O O . ALA A 1 198 ? -10.499 -10.509 -13.302 1.00 83.94 198 ALA A O 1
ATOM 1607 N N . GLY A 1 199 ? -9.500 -9.575 -11.523 1.00 86.62 199 GLY A N 1
ATOM 1608 C CA . GLY A 1 199 ? -10.715 -9.153 -10.830 1.00 86.62 199 GLY A CA 1
ATOM 1609 C C . GLY A 1 199 ? -11.122 -10.109 -9.702 1.00 86.62 199 GLY A C 1
ATOM 1610 O O . GLY A 1 199 ? -10.456 -11.111 -9.431 1.00 86.62 199 GLY A O 1
ATOM 1611 N N . ILE A 1 200 ? -12.222 -9.770 -9.025 1.00 93.69 200 ILE A N 1
ATOM 1612 C CA . ILE A 1 200 ? -12.786 -10.508 -7.883 1.00 93.69 200 ILE A CA 1
ATOM 1613 C C . ILE A 1 200 ? -14.247 -10.875 -8.154 1.00 93.69 200 ILE A C 1
ATOM 1615 O O . ILE A 1 200 ? -14.947 -10.165 -8.876 1.00 93.69 200 ILE A O 1
ATOM 1619 N N . ALA A 1 201 ? -14.720 -11.969 -7.557 1.00 93.81 201 ALA A N 1
ATOM 1620 C CA . ALA A 1 201 ? -16.086 -12.464 -7.729 1.00 93.81 201 ALA A CA 1
ATOM 1621 C C . ALA A 1 201 ? -16.631 -13.104 -6.438 1.00 93.81 201 ALA A C 1
ATOM 1623 O O . ALA A 1 201 ? -15.904 -13.301 -5.463 1.00 93.81 201 ALA A O 1
ATOM 1624 N N . GLY A 1 202 ? -17.928 -13.427 -6.427 1.00 95.19 202 GLY A N 1
ATOM 1625 C CA . GLY A 1 202 ? -18.588 -14.123 -5.317 1.00 95.19 202 GLY A CA 1
ATOM 1626 C C . GLY A 1 202 ? -18.445 -13.394 -3.977 1.00 95.19 202 GLY A C 1
ATOM 1627 O O . GLY A 1 202 ? -18.563 -12.170 -3.910 1.00 95.19 202 GLY A O 1
ATOM 1628 N N . ARG A 1 203 ? -18.134 -14.146 -2.911 1.00 93.81 203 ARG A N 1
ATOM 1629 C CA . ARG A 1 203 ? -17.990 -13.607 -1.544 1.00 93.81 203 ARG A CA 1
ATOM 1630 C C . ARG A 1 203 ? -16.959 -12.481 -1.444 1.00 93.81 203 ARG A C 1
ATOM 1632 O O . ARG A 1 203 ? -17.135 -11.566 -0.645 1.00 93.81 203 ARG A O 1
ATOM 1639 N N . ALA A 1 204 ? -15.893 -12.531 -2.241 1.00 95.31 204 ALA A N 1
ATOM 1640 C CA . ALA A 1 204 ? -14.864 -11.497 -2.237 1.00 95.31 204 ALA A CA 1
ATOM 1641 C C . ALA A 1 204 ? -15.418 -10.156 -2.738 1.00 95.31 204 ALA A C 1
ATOM 1643 O O . ALA A 1 204 ? -15.174 -9.111 -2.130 1.00 95.31 204 ALA A O 1
ATOM 1644 N N . LEU A 1 205 ? -16.218 -10.198 -3.809 1.00 97.44 205 LEU A N 1
ATOM 1645 C CA . LEU A 1 205 ? -16.899 -9.031 -4.365 1.00 97.44 205 LEU A CA 1
ATOM 1646 C C . LEU A 1 205 ? -17.953 -8.481 -3.396 1.00 97.44 205 LEU A C 1
ATOM 1648 O O . LEU A 1 205 ? -17.991 -7.277 -3.164 1.00 97.44 205 LEU A O 1
ATOM 1652 N N . GLU A 1 206 ? -18.759 -9.347 -2.779 1.00 97.69 206 GLU A N 1
ATOM 1653 C CA . GLU A 1 206 ? -19.746 -8.948 -1.763 1.00 97.69 206 GLU A CA 1
ATOM 1654 C C . GLU A 1 206 ? -19.089 -8.212 -0.587 1.00 97.69 206 GLU A C 1
ATOM 1656 O O . GLU A 1 206 ? -19.497 -7.102 -0.237 1.00 97.69 206 GLU A O 1
ATOM 1661 N N . ARG A 1 207 ? -18.016 -8.786 -0.024 1.00 97.44 207 ARG A N 1
ATOM 1662 C CA . ARG A 1 207 ? -17.244 -8.178 1.074 1.00 97.44 207 ARG A CA 1
ATOM 1663 C C . ARG A 1 207 ? -16.584 -6.867 0.654 1.00 97.44 207 ARG A C 1
ATOM 1665 O O . ARG A 1 207 ? -16.556 -5.912 1.426 1.00 97.44 207 ARG A O 1
ATOM 1672 N N . THR A 1 208 ? -16.091 -6.789 -0.580 1.00 98.00 208 THR A N 1
ATOM 1673 C CA .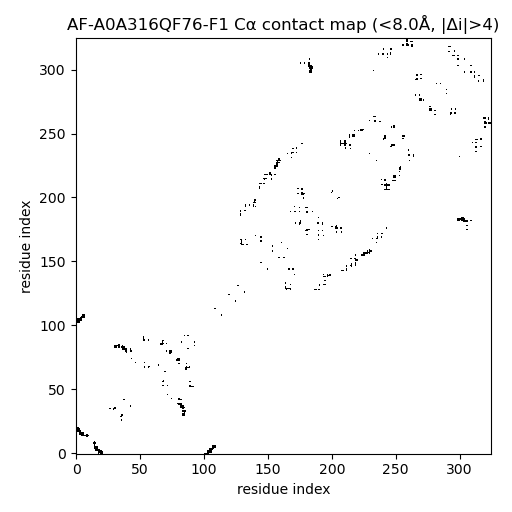 THR A 1 208 ? -15.471 -5.569 -1.119 1.00 98.00 208 THR A CA 1
ATOM 1674 C C . THR A 1 208 ? -16.506 -4.460 -1.314 1.00 98.00 208 THR A C 1
ATOM 1676 O O . THR A 1 208 ? -16.265 -3.322 -0.918 1.00 98.00 208 THR A O 1
ATOM 1679 N N . ASN A 1 209 ? -17.697 -4.778 -1.821 1.00 98.06 209 ASN A N 1
ATOM 1680 C CA . ASN A 1 209 ? -18.787 -3.812 -1.954 1.00 98.06 209 ASN A CA 1
ATOM 1681 C C . ASN A 1 209 ? -19.285 -3.318 -0.592 1.00 98.06 209 ASN A C 1
ATOM 1683 O O . ASN A 1 209 ? -19.574 -2.129 -0.434 1.00 98.06 209 ASN A O 1
ATOM 1687 N N . LEU A 1 210 ? -19.341 -4.201 0.411 1.00 97.88 210 LEU A N 1
ATOM 1688 C CA . LEU A 1 210 ? -19.694 -3.809 1.772 1.00 97.88 210 LEU A CA 1
ATOM 1689 C C . LEU A 1 210 ? -18.628 -2.894 2.385 1.00 97.88 210 LEU A C 1
ATOM 1691 O O . LEU A 1 210 ? -18.969 -1.852 2.946 1.00 97.88 210 LEU A O 1
ATOM 1695 N N . LEU A 1 211 ? -17.346 -3.229 2.206 1.00 98.12 211 LEU A N 1
ATOM 1696 C CA . LEU A 1 211 ? -16.224 -2.372 2.582 1.00 98.12 211 LEU A CA 1
ATOM 1697 C C . LEU A 1 211 ? -16.370 -0.968 1.979 1.00 98.12 211 LEU A C 1
ATOM 1699 O O . LEU A 1 211 ? -16.357 0.014 2.719 1.00 98.12 211 LEU A O 1
ATOM 1703 N N . ILE A 1 212 ? -16.548 -0.876 0.658 1.00 97.94 212 ILE A N 1
ATOM 1704 C CA . ILE A 1 212 ? -16.708 0.396 -0.062 1.00 97.94 212 ILE A CA 1
ATOM 1705 C C . ILE A 1 212 ? -17.891 1.183 0.497 1.00 97.94 212 ILE A C 1
ATOM 1707 O O . ILE A 1 212 ? -17.738 2.350 0.846 1.00 97.94 212 ILE A O 1
ATOM 1711 N N . THR A 1 213 ? -19.054 0.540 0.624 1.00 97.69 213 THR A N 1
ATOM 1712 C CA . THR A 1 213 ? -20.287 1.178 1.106 1.00 97.69 213 THR A CA 1
ATOM 1713 C C . THR A 1 213 ? -20.085 1.797 2.486 1.00 97.69 213 THR A C 1
ATOM 1715 O O . THR A 1 213 ? -20.436 2.956 2.705 1.00 97.69 213 THR A O 1
ATOM 1718 N N . GLN A 1 214 ? -19.474 1.057 3.412 1.00 97.44 214 GLN A N 1
ATOM 1719 C CA . GLN A 1 214 ? -19.245 1.545 4.768 1.00 97.44 214 GLN A CA 1
ATOM 1720 C C . GLN A 1 214 ? -18.179 2.645 4.823 1.00 97.44 214 GLN A C 1
ATOM 1722 O O . GLN A 1 214 ? -18.398 3.666 5.474 1.00 97.44 214 GLN A O 1
ATOM 1727 N N . LEU A 1 215 ? -17.055 2.499 4.111 1.00 97.62 215 LEU A N 1
ATOM 1728 C CA . LEU A 1 215 ? -16.033 3.553 4.052 1.00 97.62 215 LEU A CA 1
ATOM 1729 C C . LEU A 1 215 ? -16.564 4.834 3.404 1.00 97.62 215 LEU A C 1
ATOM 1731 O O . LEU A 1 215 ? -16.208 5.931 3.830 1.00 97.62 215 LEU A O 1
ATOM 1735 N N . GLN A 1 216 ? -17.440 4.704 2.408 1.00 96.31 216 GLN A N 1
ATOM 1736 C CA . GLN A 1 216 ? -18.068 5.839 1.746 1.00 96.31 216 GLN A CA 1
ATOM 1737 C C . GLN A 1 216 ? -19.144 6.508 2.610 1.00 96.31 216 GLN A C 1
ATOM 1739 O O . GLN A 1 216 ? -19.351 7.715 2.513 1.00 96.31 216 GLN A O 1
ATOM 1744 N N . ALA A 1 217 ? -19.826 5.757 3.476 1.00 95.75 217 ALA A N 1
ATOM 1745 C CA . ALA A 1 217 ? -20.686 6.347 4.499 1.00 95.75 217 ALA A CA 1
ATOM 1746 C C . ALA A 1 217 ? -19.848 7.142 5.513 1.00 95.75 217 ALA A C 1
ATOM 1748 O O . ALA A 1 217 ? -20.155 8.296 5.803 1.00 95.75 217 ALA A O 1
ATOM 1749 N N . LEU A 1 218 ? -18.737 6.562 5.979 1.00 96.94 218 LEU A N 1
ATOM 1750 C CA . LEU A 1 218 ? -17.810 7.215 6.903 1.00 96.94 218 LEU A CA 1
ATOM 1751 C C . LEU A 1 218 ? -17.209 8.502 6.327 1.00 96.94 218 LEU A C 1
ATOM 1753 O O . LEU A 1 218 ? -17.137 9.506 7.031 1.00 96.94 218 LEU A O 1
ATOM 1757 N N . SER A 1 219 ? -16.808 8.501 5.053 1.00 95.19 219 SER A N 1
ATOM 1758 C CA . SER A 1 219 ? -16.223 9.679 4.399 1.00 95.19 219 SER A CA 1
ATOM 1759 C C . SER A 1 219 ? -17.197 10.863 4.325 1.00 95.19 219 SER A C 1
ATOM 1761 O O . SER A 1 219 ? -16.763 12.014 4.405 1.00 95.19 219 SER A O 1
ATOM 1763 N N . LYS A 1 220 ? -18.507 10.598 4.238 1.00 93.94 220 LYS A N 1
ATOM 1764 C CA . LYS A 1 220 ? -19.576 11.610 4.149 1.00 93.94 220 LYS A CA 1
ATOM 1765 C C . LYS A 1 220 ? -20.152 12.046 5.494 1.00 93.94 220 LYS A C 1
ATOM 1767 O O . LYS A 1 220 ? -20.848 13.053 5.551 1.00 93.94 220 LYS A O 1
ATOM 1772 N N . ASP A 1 221 ? -19.899 11.300 6.562 1.00 94.00 221 ASP A N 1
ATOM 1773 C CA . ASP A 1 221 ? -20.456 11.597 7.879 1.00 94.00 221 ASP A CA 1
ATOM 1774 C C . ASP A 1 221 ? -19.635 12.680 8.599 1.00 94.00 221 ASP A C 1
ATOM 1776 O O . ASP A 1 221 ? -18.436 12.515 8.818 1.00 94.00 221 ASP A O 1
ATOM 1780 N N . GLU A 1 222 ? -20.264 13.801 8.951 1.00 93.31 222 GLU A N 1
ATOM 1781 C CA . GLU A 1 222 ? -19.614 14.958 9.595 1.00 93.31 222 GLU A CA 1
ATOM 1782 C C . GLU A 1 222 ? -19.617 14.895 11.134 1.00 93.31 222 GLU A C 1
ATOM 1784 O O . GLU A 1 222 ? -19.137 15.807 11.806 1.00 93.31 222 GLU A O 1
ATOM 1789 N N . THR A 1 223 ? -20.168 13.837 11.732 1.00 92.75 223 THR A N 1
ATOM 1790 C CA . THR A 1 223 ? -20.340 13.729 13.191 1.00 92.75 223 THR A CA 1
ATOM 1791 C C . THR A 1 223 ? -19.075 13.283 13.921 1.00 92.75 223 THR A C 1
ATOM 1793 O O . THR A 1 223 ? -19.017 13.338 15.156 1.00 92.75 223 THR A O 1
ATOM 1796 N N . TRP A 1 224 ? -18.055 12.842 13.183 1.00 95.19 224 TRP A N 1
ATOM 1797 C CA . TRP A 1 224 ? -16.825 12.298 13.738 1.00 95.19 224 TRP A CA 1
ATOM 1798 C C . TRP A 1 224 ? -15.581 12.813 13.010 1.00 95.19 224 TRP A C 1
ATOM 1800 O O . TRP A 1 224 ? -15.558 13.029 11.800 1.00 95.19 224 TRP A O 1
ATOM 1810 N N . ASN A 1 225 ? -14.516 12.962 13.784 1.00 94.81 225 ASN A N 1
ATOM 1811 C CA . ASN A 1 225 ? -13.147 13.114 13.325 1.00 94.81 225 ASN A CA 1
ATOM 1812 C C . ASN A 1 225 ? -12.208 12.637 14.443 1.00 94.81 225 ASN A C 1
ATOM 1814 O O . ASN A 1 225 ? -12.543 12.683 15.628 1.00 94.81 225 ASN A O 1
ATOM 1818 N N . PHE A 1 226 ? -11.031 12.153 14.069 1.00 93.56 226 PHE A N 1
ATOM 1819 C CA . PHE A 1 226 ? -9.924 11.964 14.998 1.00 93.56 226 PHE A CA 1
ATOM 1820 C C . PHE A 1 226 ? -8.977 13.150 14.910 1.00 93.56 226 PHE A C 1
ATOM 1822 O O . PHE A 1 226 ? -8.881 13.785 13.865 1.00 93.56 226 PHE A O 1
ATOM 1829 N N . SER A 1 227 ? -8.258 13.421 15.997 1.00 86.31 227 SER A N 1
ATOM 1830 C CA . SER A 1 227 ? -7.221 14.456 16.056 1.00 86.31 227 SER A CA 1
ATOM 1831 C C . SER A 1 227 ? -5.805 13.901 15.894 1.00 86.31 227 SER A C 1
ATOM 1833 O O . SER A 1 227 ? -4.924 14.628 15.452 1.00 86.31 227 SER A O 1
ATOM 1835 N N . SER A 1 228 ? -5.571 12.641 16.277 1.00 87.06 228 SER A N 1
ATOM 1836 C CA . SER A 1 228 ? -4.307 11.911 16.096 1.00 87.06 228 SER A CA 1
ATOM 1837 C C . SER A 1 228 ? -4.434 10.453 16.563 1.00 87.06 228 SER A C 1
ATOM 1839 O O . SER A 1 228 ? -5.451 10.039 17.129 1.00 87.06 228 SER A O 1
ATOM 1841 N N . GLY A 1 229 ? -3.372 9.664 16.366 1.00 80.44 229 GLY A N 1
ATOM 1842 C CA . GLY A 1 229 ? -3.214 8.338 16.977 1.00 80.44 229 GLY A CA 1
ATOM 1843 C C . GLY A 1 229 ? -3.773 7.170 16.161 1.00 80.44 229 GLY A C 1
ATOM 1844 O O . GLY A 1 229 ? -3.747 6.028 16.633 1.00 80.44 229 GLY A O 1
ATOM 1845 N N . ILE A 1 230 ? -4.255 7.429 14.945 1.00 93.25 230 ILE A N 1
ATOM 1846 C CA . ILE A 1 230 ? -4.639 6.382 13.999 1.00 93.25 230 ILE A CA 1
ATOM 1847 C C . ILE A 1 230 ? -3.383 5.790 13.360 1.00 93.25 230 ILE A C 1
ATOM 1849 O O . ILE A 1 230 ? -2.519 6.498 12.858 1.00 93.25 230 ILE A O 1
ATOM 1853 N N . ASN A 1 231 ? -3.277 4.462 13.390 1.00 91.31 231 ASN A N 1
ATOM 1854 C CA . ASN A 1 231 ? -2.139 3.719 12.855 1.00 91.31 231 ASN A CA 1
ATOM 1855 C C . ASN A 1 231 ? -2.595 2.667 11.829 1.00 91.31 231 ASN A C 1
ATOM 1857 O O . ASN A 1 231 ? -3.788 2.408 11.657 1.00 91.31 231 ASN A O 1
ATOM 1861 N N . LYS A 1 232 ? -1.637 2.011 11.162 1.00 91.56 232 LYS A N 1
ATOM 1862 C CA . LYS A 1 232 ? -1.910 0.968 10.151 1.00 91.56 232 LYS A CA 1
ATOM 1863 C C . LYS A 1 232 ? -2.797 -0.164 10.672 1.00 91.56 232 LYS A C 1
ATOM 1865 O O . LYS A 1 232 ? -3.639 -0.659 9.930 1.00 91.56 232 LYS A O 1
ATOM 1870 N N . ARG A 1 233 ? -2.632 -0.569 11.939 1.00 91.69 233 ARG A N 1
ATOM 1871 C CA . ARG A 1 233 ? -3.436 -1.636 12.559 1.00 91.69 233 ARG A CA 1
ATOM 1872 C C . ARG A 1 233 ? -4.902 -1.227 12.664 1.00 91.69 233 ARG A C 1
ATOM 1874 O O . ARG A 1 233 ? -5.762 -2.020 12.297 1.00 91.69 233 ARG A O 1
ATOM 1881 N N . PHE A 1 234 ? -5.173 0.004 13.097 1.00 94.88 234 PHE A N 1
ATOM 1882 C CA . PHE A 1 234 ? -6.530 0.545 13.152 1.00 94.88 234 PHE A CA 1
ATOM 1883 C C . PHE A 1 234 ? -7.198 0.506 11.776 1.00 94.88 234 PHE A C 1
ATOM 1885 O O . PHE A 1 234 ? -8.276 -0.062 11.644 1.00 94.88 234 PHE A O 1
ATOM 1892 N N . VAL A 1 235 ? -6.541 1.048 10.744 1.00 95.31 235 VAL A N 1
ATOM 1893 C CA . VAL A 1 235 ? -7.101 1.095 9.382 1.00 95.31 235 VAL A CA 1
ATOM 1894 C C . VAL A 1 235 ? -7.316 -0.310 8.824 1.00 95.31 235 VAL A C 1
ATOM 1896 O O . VAL A 1 235 ? -8.357 -0.589 8.242 1.00 95.31 235 VAL A O 1
ATOM 1899 N N . LYS A 1 236 ? -6.371 -1.225 9.058 1.00 93.44 236 LYS A N 1
ATOM 1900 C CA . LYS A 1 236 ? -6.503 -2.626 8.652 1.00 93.44 236 LYS A CA 1
ATOM 1901 C C . LYS A 1 236 ? -7.727 -3.276 9.296 1.00 93.44 236 LYS A C 1
ATOM 1903 O O . LYS A 1 236 ? -8.528 -3.875 8.590 1.00 93.44 236 LYS A O 1
ATOM 1908 N N . PHE A 1 237 ? -7.907 -3.127 10.608 1.00 95.06 237 PHE A N 1
ATOM 1909 C CA . PHE A 1 237 ? -9.085 -3.654 11.299 1.00 95.06 237 PHE A CA 1
ATOM 1910 C C . PHE A 1 237 ? -10.382 -2.991 10.856 1.00 95.06 237 PHE A C 1
ATOM 1912 O O . PHE A 1 237 ? -11.362 -3.700 10.662 1.00 95.06 237 PHE A O 1
ATOM 1919 N N . LEU A 1 238 ? -10.380 -1.678 10.630 1.00 96.81 238 LEU A N 1
ATOM 1920 C CA . LEU A 1 238 ? -11.526 -0.972 10.070 1.00 96.81 238 LEU A CA 1
ATOM 1921 C C . LEU A 1 238 ? -11.932 -1.584 8.723 1.00 96.81 238 LEU A C 1
ATOM 1923 O O . LEU A 1 238 ? -13.082 -1.979 8.562 1.00 96.81 238 LEU A O 1
ATOM 1927 N N . CYS A 1 239 ? -10.988 -1.751 7.790 1.00 96.12 239 CYS A N 1
ATOM 1928 C CA . CYS A 1 239 ? -11.272 -2.366 6.493 1.00 96.12 239 CYS A CA 1
ATOM 1929 C C . CYS A 1 239 ? -11.807 -3.799 6.638 1.00 96.12 239 CYS A C 1
ATOM 1931 O O . CYS A 1 239 ? -12.801 -4.158 6.009 1.00 96.12 239 CYS A O 1
ATOM 1933 N N . MET A 1 240 ? -11.193 -4.620 7.494 1.00 95.25 240 MET A N 1
ATOM 1934 C CA . MET A 1 240 ? -11.652 -5.996 7.690 1.00 95.25 240 MET A CA 1
ATOM 1935 C C . MET A 1 240 ? -13.062 -6.052 8.295 1.00 95.25 240 MET A C 1
ATOM 1937 O O . MET A 1 240 ? -13.908 -6.783 7.788 1.00 95.25 240 MET A O 1
ATOM 1941 N N . LEU A 1 241 ? -13.343 -5.271 9.341 1.00 96.62 241 LEU A N 1
ATOM 1942 C CA . LEU A 1 241 ? -14.658 -5.234 9.989 1.00 96.62 241 LEU A CA 1
ATOM 1943 C C . LEU A 1 241 ? -15.748 -4.717 9.044 1.00 96.62 241 LEU A C 1
ATOM 1945 O O . LEU A 1 241 ? -16.830 -5.302 9.001 1.00 96.62 241 LEU A O 1
ATOM 1949 N N . CYS A 1 242 ? -15.446 -3.676 8.259 1.00 97.12 242 CYS A N 1
ATOM 1950 C CA . CYS A 1 242 ? -16.350 -3.167 7.232 1.00 97.12 242 CYS A CA 1
ATOM 1951 C C . CYS A 1 242 ? -16.668 -4.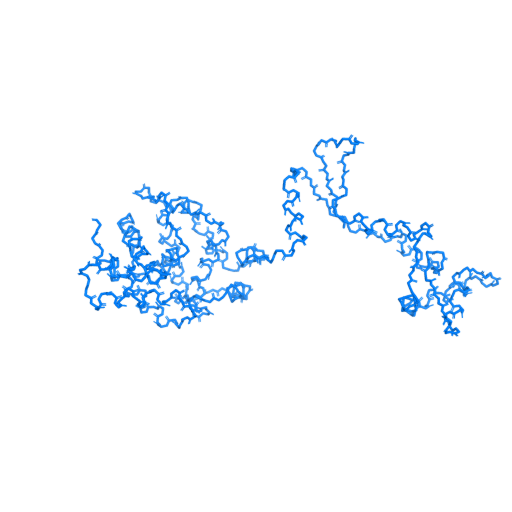243 6.187 1.00 97.12 242 CYS A C 1
ATOM 1953 O O . CYS A 1 242 ? -17.833 -4.460 5.870 1.00 97.12 242 CYS A O 1
ATOM 1955 N N . GLY A 1 243 ? -15.654 -4.938 5.662 1.00 96.25 243 GLY A N 1
ATOM 1956 C CA . GLY A 1 243 ? -15.869 -5.926 4.605 1.00 96.25 243 GLY A CA 1
ATOM 1957 C C . GLY A 1 243 ? -16.526 -7.222 5.080 1.00 96.25 243 GLY A C 1
ATOM 1958 O O . GLY A 1 243 ? -17.371 -7.763 4.376 1.00 96.25 243 GLY A O 1
ATOM 1959 N N . TYR A 1 244 ? -16.210 -7.706 6.285 1.00 95.31 244 TYR A N 1
ATOM 1960 C CA . TYR A 1 244 ? -16.906 -8.864 6.863 1.00 95.31 244 TYR A CA 1
ATOM 1961 C C . TYR A 1 244 ? -18.326 -8.542 7.347 1.00 95.31 244 TYR A C 1
ATOM 1963 O O . TYR A 1 244 ? -19.130 -9.458 7.503 1.00 95.31 244 TYR A O 1
ATOM 1971 N N . GLY A 1 245 ? -18.639 -7.270 7.609 1.00 95.06 245 GLY A N 1
ATOM 1972 C CA . GLY A 1 245 ? -19.974 -6.846 8.032 1.00 95.06 245 GLY A CA 1
ATOM 1973 C C . GLY A 1 245 ? -20.323 -7.157 9.487 1.00 95.06 245 GLY A C 1
ATOM 1974 O O . GLY A 1 245 ? -21.489 -7.072 9.860 1.00 95.06 245 GLY A O 1
ATOM 1975 N N . TYR A 1 246 ? -19.342 -7.500 10.328 1.00 94.00 246 TYR A N 1
ATOM 1976 C CA . TYR A 1 246 ? -19.581 -7.746 11.759 1.00 94.00 246 TYR A CA 1
ATOM 1977 C C . TYR A 1 246 ? -19.870 -6.472 12.551 1.00 94.00 246 TYR A C 1
ATOM 1979 O O . TYR A 1 246 ? -20.463 -6.529 13.626 1.00 94.00 246 TYR A O 1
ATOM 1987 N N . VAL A 1 247 ? -19.462 -5.324 12.012 1.00 94.69 247 VAL A N 1
ATOM 1988 C CA . VAL A 1 247 ? -19.772 -4.004 12.547 1.00 94.69 247 VAL A CA 1
ATOM 1989 C C . VAL A 1 247 ? -20.297 -3.151 11.400 1.00 94.69 247 VAL A C 1
ATOM 1991 O O . VAL A 1 247 ? -19.665 -3.054 10.351 1.00 94.69 247 VAL A O 1
ATOM 1994 N N . ASP A 1 248 ? -21.462 -2.543 11.610 1.00 94.44 248 ASP A N 1
ATOM 1995 C CA . ASP A 1 248 ? -22.084 -1.610 10.667 1.00 94.44 248 ASP A CA 1
ATOM 1996 C C . ASP A 1 248 ? -21.702 -0.169 11.036 1.00 94.44 248 ASP A C 1
ATOM 1998 O O . ASP A 1 248 ? -22.394 0.487 11.814 1.00 94.44 248 ASP A O 1
ATOM 2002 N N . PHE A 1 249 ? -20.582 0.326 10.522 1.00 95.31 249 PHE A N 1
ATOM 2003 C CA . PHE A 1 249 ? -20.086 1.682 10.756 1.00 95.31 249 PHE A CA 1
ATOM 2004 C C . PHE A 1 249 ? -20.965 2.777 10.139 1.00 95.31 249 PHE A C 1
ATOM 2006 O O . PHE A 1 249 ? -20.759 3.942 10.459 1.00 95.31 249 PHE A O 1
ATOM 2013 N N . SER A 1 250 ? -21.975 2.442 9.326 1.00 91.25 250 SER A N 1
ATOM 2014 C CA . SER A 1 250 ? -22.947 3.438 8.850 1.00 91.25 250 SER A CA 1
ATOM 2015 C C . SER A 1 250 ? -23.910 3.908 9.951 1.00 91.25 250 SER A C 1
ATOM 2017 O O . SER A 1 250 ? -24.551 4.947 9.815 1.00 91.25 250 SER A O 1
ATOM 2019 N N . LYS A 1 251 ? -23.996 3.170 11.067 1.00 92.06 251 LYS A N 1
ATOM 2020 C CA . LYS A 1 251 ? -24.851 3.493 12.218 1.00 92.06 251 LYS A CA 1
ATOM 2021 C C . LYS A 1 251 ? -24.005 3.847 13.428 1.00 92.06 251 LYS A C 1
ATOM 2023 O O . LYS A 1 251 ? -23.254 2.993 13.895 1.00 92.06 251 LYS A O 1
ATOM 2028 N N . ASN A 1 252 ? -24.190 5.044 13.980 1.00 93.38 252 ASN A N 1
ATOM 2029 C CA . ASN A 1 252 ? -23.395 5.584 15.093 1.00 93.38 252 ASN A CA 1
ATOM 2030 C C . ASN A 1 252 ? -21.875 5.516 14.820 1.00 93.38 252 ASN A C 1
ATOM 2032 O O . ASN A 1 252 ? -21.129 4.936 15.616 1.00 93.38 252 ASN A O 1
ATOM 2036 N N . PRO A 1 253 ? -21.392 6.084 13.696 1.00 94.69 253 PRO A N 1
ATOM 2037 C CA . PRO A 1 253 ? -19.993 5.964 13.281 1.00 94.69 253 PRO A CA 1
ATOM 2038 C C . PRO A 1 253 ? -19.018 6.456 14.349 1.00 94.69 253 PRO A C 1
ATOM 2040 O O . PRO A 1 253 ? -18.032 5.780 14.635 1.00 94.69 253 PRO A O 1
ATOM 2043 N N . LYS A 1 254 ? -19.323 7.593 14.990 1.00 95.00 254 LYS A N 1
ATOM 2044 C CA . LYS A 1 254 ? -18.500 8.173 16.057 1.00 95.00 254 LYS A CA 1
ATOM 2045 C C . LYS A 1 254 ? -18.228 7.181 17.188 1.00 95.00 254 LYS A C 1
ATOM 2047 O O . LYS A 1 254 ? -17.075 6.978 17.556 1.00 95.00 254 LYS A O 1
ATOM 2052 N N . GLU A 1 255 ? -19.285 6.560 17.705 1.00 95.31 255 GLU A N 1
ATOM 2053 C CA . GLU A 1 255 ? -19.212 5.602 18.808 1.00 95.31 255 GLU A CA 1
ATOM 2054 C C . GLU A 1 255 ? -18.389 4.376 18.394 1.00 95.31 255 GLU A C 1
ATOM 2056 O O . GLU A 1 255 ? -17.373 4.063 19.006 1.00 95.31 255 GLU A O 1
ATOM 2061 N N . LYS A 1 256 ? -18.727 3.733 17.274 1.00 96.50 256 LYS A N 1
ATOM 2062 C CA . LYS A 1 256 ? -18.026 2.518 16.823 1.00 96.50 256 LYS A CA 1
ATOM 2063 C C . LYS A 1 256 ? -16.553 2.755 16.511 1.00 96.50 256 LYS A C 1
ATOM 2065 O O . LYS A 1 256 ? -15.705 1.921 16.828 1.00 96.50 256 LYS A O 1
ATOM 2070 N N . LEU A 1 257 ? -16.220 3.895 15.912 1.00 96.75 257 LEU A N 1
ATOM 2071 C CA . LEU A 1 257 ? -14.829 4.265 15.660 1.00 96.75 257 LEU A CA 1
ATOM 2072 C C . LEU A 1 257 ? -14.068 4.510 16.967 1.00 96.75 257 LEU A C 1
ATOM 2074 O O . LEU A 1 257 ? -12.917 4.088 17.085 1.00 96.75 257 LEU A O 1
ATOM 2078 N N . GLN A 1 258 ? -14.699 5.135 17.963 1.00 95.81 258 GLN A N 1
ATOM 2079 C CA . GLN A 1 258 ? -14.116 5.301 19.295 1.00 95.81 258 GLN A CA 1
ATOM 2080 C C . GLN A 1 258 ? -13.916 3.951 20.005 1.00 95.81 258 GLN A C 1
ATOM 2082 O O . GLN A 1 258 ? -12.846 3.737 20.577 1.00 95.81 258 GLN A O 1
ATOM 2087 N N . GLN A 1 259 ? -14.858 3.006 19.899 1.00 96.88 259 GLN A N 1
ATOM 2088 C CA . GLN A 1 259 ? -14.708 1.651 20.453 1.00 96.88 259 GLN A CA 1
ATOM 2089 C C . GLN A 1 259 ? -13.512 0.944 19.813 1.00 96.88 259 GLN A C 1
ATOM 2091 O O . GLN A 1 259 ? -12.625 0.451 20.514 1.00 96.88 259 GLN A O 1
ATOM 2096 N N . LEU A 1 260 ? -13.429 0.970 18.477 1.00 96.94 260 LEU A N 1
ATOM 2097 C CA . LEU A 1 260 ? -12.296 0.409 17.744 1.00 96.94 260 LEU A CA 1
ATOM 2098 C C . LEU A 1 260 ? -10.976 1.076 18.154 1.00 96.94 260 LEU A C 1
ATOM 2100 O O . LEU A 1 260 ? -9.950 0.407 18.269 1.00 96.94 260 LEU A O 1
ATOM 2104 N N . PHE A 1 261 ? -10.985 2.386 18.403 1.00 95.81 261 PHE A N 1
ATOM 2105 C CA . PHE A 1 261 ? -9.797 3.130 18.810 1.00 95.81 261 PHE A CA 1
ATOM 2106 C C . PHE A 1 261 ? -9.314 2.731 20.206 1.00 95.81 261 PHE A C 1
ATOM 2108 O O . PHE A 1 261 ? -8.112 2.531 20.401 1.00 95.81 261 PHE A O 1
ATOM 2115 N N . VAL A 1 262 ? -10.232 2.563 21.161 1.00 94.81 262 VAL A N 1
ATOM 2116 C CA . VAL A 1 262 ? -9.924 2.080 22.514 1.00 94.81 262 VAL A CA 1
ATOM 2117 C C . VAL A 1 262 ? -9.342 0.671 22.455 1.00 94.81 262 VAL A C 1
ATOM 2119 O O . VAL A 1 262 ? -8.263 0.441 23.006 1.00 94.81 262 VAL A O 1
ATOM 2122 N N . VAL A 1 263 ? -9.985 -0.245 21.722 1.00 94.94 263 VAL A N 1
ATOM 2123 C CA . VAL A 1 263 ? -9.451 -1.601 21.524 1.00 94.94 263 VAL A CA 1
ATOM 2124 C C . VAL A 1 263 ? -8.061 -1.529 20.893 1.00 94.94 263 VAL A C 1
ATOM 2126 O O . VAL A 1 263 ? -7.108 -2.102 21.419 1.00 94.94 263 VAL A O 1
ATOM 2129 N N . ASN A 1 264 ? -7.890 -0.748 19.822 1.00 93.88 264 ASN A N 1
ATOM 2130 C CA . ASN A 1 264 ? -6.596 -0.561 19.169 1.00 93.88 264 ASN A CA 1
ATOM 2131 C C . ASN A 1 264 ? -5.520 -0.030 20.128 1.00 93.88 264 ASN A C 1
ATOM 2133 O O . ASN A 1 264 ? -4.375 -0.473 20.040 1.00 93.88 264 ASN A O 1
ATOM 2137 N N . LYS A 1 265 ? -5.843 0.886 21.047 1.00 92.12 265 LYS A N 1
ATOM 2138 C CA . LYS A 1 265 ? -4.889 1.361 22.058 1.00 92.12 265 LYS A CA 1
ATOM 2139 C C . LYS A 1 265 ? -4.476 0.244 23.013 1.00 92.12 265 LYS A C 1
ATOM 2141 O O . LYS A 1 265 ? -3.274 0.033 23.176 1.00 92.12 265 LYS A O 1
ATOM 2146 N N . LYS A 1 266 ? -5.438 -0.518 23.542 1.00 92.19 266 LYS A N 1
ATOM 2147 C CA .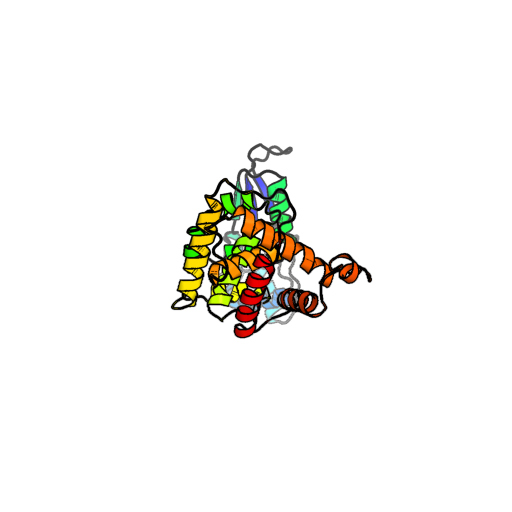 LYS A 1 266 ? -5.185 -1.654 24.448 1.00 92.19 266 LYS A CA 1
ATOM 2148 C C . LYS A 1 266 ? -4.268 -2.704 23.836 1.00 92.19 266 LYS A C 1
ATOM 2150 O O . LYS A 1 266 ? -3.343 -3.190 24.485 1.00 92.19 266 LYS A O 1
ATOM 2155 N N . LEU A 1 267 ? -4.445 -2.990 22.547 1.00 91.44 267 LEU A N 1
ATOM 2156 C CA . LEU A 1 267 ? -3.606 -3.952 21.828 1.00 91.44 267 LEU A CA 1
ATOM 2157 C C . LEU A 1 267 ? -2.118 -3.561 21.782 1.00 91.44 267 LEU A C 1
ATOM 2159 O O . LEU A 1 267 ? -1.267 -4.421 21.560 1.00 91.44 267 LEU A O 1
ATOM 2163 N N . SER A 1 268 ? -1.770 -2.289 21.993 1.00 87.50 268 SER A N 1
ATOM 2164 C CA . SER A 1 268 ? -0.371 -1.838 22.042 1.00 87.50 268 SER A CA 1
ATOM 2165 C C . SER A 1 268 ? 0.392 -2.373 23.259 1.00 87.50 268 SER A C 1
ATOM 2167 O O . SER A 1 268 ? 1.616 -2.515 23.188 1.00 87.50 268 SER A O 1
ATOM 2169 N N . ALA A 1 269 ? -0.301 -2.736 24.347 1.00 87.69 269 ALA A N 1
ATOM 2170 C CA . ALA A 1 269 ? 0.328 -3.320 25.532 1.00 87.69 269 ALA A CA 1
ATOM 2171 C C . ALA A 1 269 ? 1.035 -4.654 25.216 1.00 87.69 269 ALA A C 1
ATOM 2173 O O . ALA A 1 269 ? 2.130 -4.895 25.719 1.00 87.69 269 ALA A O 1
ATOM 2174 N N . PHE A 1 270 ? 0.495 -5.460 24.291 1.00 85.75 270 PHE A N 1
ATOM 2175 C CA . PHE A 1 270 ? 1.069 -6.748 23.846 1.00 85.75 270 PHE A CA 1
ATOM 2176 C C . PHE A 1 270 ? 2.316 -6.625 22.950 1.00 85.75 270 PHE A C 1
ATOM 2178 O O . PHE A 1 270 ? 2.891 -7.629 22.508 1.00 85.75 270 PHE A O 1
ATOM 2185 N N . SER A 1 271 ? 2.711 -5.398 22.622 1.00 81.94 271 SER A N 1
ATOM 2186 C CA . SER A 1 271 ? 3.942 -5.075 21.891 1.00 81.94 271 SER A CA 1
ATOM 2187 C C . SER A 1 271 ? 4.924 -4.244 22.718 1.00 81.94 271 SER A C 1
ATOM 2189 O O . SER A 1 271 ? 5.983 -3.880 22.217 1.00 81.94 271 SER A O 1
ATOM 2191 N N . SER A 1 272 ? 4.586 -3.919 23.967 1.00 79.25 272 SER A N 1
ATOM 2192 C CA . SER A 1 272 ? 5.428 -3.093 24.828 1.00 79.25 272 SER A CA 1
ATOM 2193 C C . SER A 1 272 ? 6.598 -3.891 25.404 1.00 79.25 272 SER A C 1
ATOM 2195 O O . SER A 1 272 ? 6.425 -5.016 25.861 1.00 79.25 272 SER A O 1
ATOM 2197 N N . ALA A 1 273 ? 7.778 -3.270 25.454 1.00 74.62 273 ALA A N 1
ATOM 2198 C CA . ALA A 1 273 ? 8.948 -3.821 26.140 1.00 74.62 273 ALA A CA 1
ATOM 2199 C C . ALA A 1 273 ? 8.896 -3.636 27.672 1.00 74.62 273 ALA A C 1
ATOM 2201 O O . ALA A 1 273 ? 9.737 -4.170 28.392 1.00 74.62 273 ALA A O 1
ATOM 2202 N N . LYS A 1 274 ? 7.937 -2.857 28.194 1.00 78.56 274 LYS A N 1
ATOM 2203 C CA . LYS A 1 274 ? 7.803 -2.615 29.637 1.00 78.56 274 LYS A CA 1
ATOM 2204 C C . LYS A 1 274 ? 7.126 -3.810 30.309 1.00 78.56 274 LYS A C 1
ATOM 2206 O O . LYS A 1 274 ? 5.988 -4.127 29.971 1.00 78.56 274 LYS A O 1
ATOM 2211 N N . ALA A 1 275 ? 7.776 -4.386 31.321 1.00 77.19 275 ALA A N 1
ATOM 2212 C CA . ALA A 1 275 ? 7.281 -5.557 32.054 1.00 77.19 275 ALA A CA 1
ATOM 2213 C C . ALA A 1 275 ? 5.870 -5.374 32.655 1.00 77.19 275 ALA A C 1
ATOM 2215 O O . ALA A 1 275 ? 5.105 -6.326 32.735 1.00 77.19 275 ALA A O 1
ATOM 2216 N N . THR A 1 276 ? 5.501 -4.146 33.030 1.00 84.25 276 THR A N 1
ATOM 2217 C CA . THR A 1 276 ? 4.211 -3.815 33.663 1.00 84.25 276 THR A CA 1
ATOM 2218 C C . THR A 1 276 ? 3.137 -3.325 32.686 1.00 84.25 276 THR A C 1
ATOM 2220 O O . THR A 1 276 ? 2.054 -2.929 33.106 1.00 84.25 276 THR A O 1
ATOM 2223 N N . ALA A 1 277 ? 3.399 -3.314 31.374 1.00 83.00 277 ALA A N 1
ATOM 2224 C CA . ALA A 1 277 ? 2.461 -2.741 30.403 1.00 83.00 277 ALA A CA 1
ATOM 2225 C C . ALA A 1 277 ? 1.109 -3.466 30.373 1.00 83.00 277 ALA A C 1
ATOM 2227 O O . ALA A 1 277 ? 0.069 -2.816 30.340 1.00 83.00 277 ALA A O 1
ATOM 2228 N N . LEU A 1 278 ? 1.128 -4.801 30.413 1.00 86.62 278 LEU A N 1
ATOM 2229 C CA . LEU A 1 278 ? -0.081 -5.625 30.423 1.00 86.62 278 LEU A CA 1
ATOM 2230 C C . LEU A 1 278 ? -0.873 -5.454 31.720 1.00 86.62 278 LEU A C 1
ATOM 2232 O O . LEU A 1 278 ? -2.062 -5.155 31.670 1.00 86.62 278 LEU A O 1
ATOM 2236 N N . SER A 1 279 ? -0.206 -5.571 32.872 1.00 85.50 279 SER A N 1
ATOM 2237 C CA . SER A 1 279 ? -0.858 -5.441 34.179 1.00 85.50 279 SER A CA 1
ATOM 2238 C C . SER A 1 279 ? -1.471 -4.058 34.394 1.00 85.50 279 SER A C 1
ATOM 2240 O O . SER A 1 279 ? -2.511 -3.954 35.030 1.00 85.50 279 SER A O 1
ATOM 2242 N N . ASN A 1 280 ? -0.856 -3.003 33.850 1.00 87.81 280 ASN A N 1
ATOM 2243 C CA . ASN A 1 280 ? -1.352 -1.635 33.996 1.00 87.81 280 ASN A CA 1
ATOM 2244 C C . ASN A 1 280 ? -2.519 -1.317 33.049 1.00 87.81 280 ASN A C 1
ATOM 2246 O O . ASN A 1 280 ? -3.419 -0.573 33.424 1.00 87.81 280 ASN A O 1
ATOM 2250 N N . GLU A 1 281 ? -2.514 -1.849 31.824 1.00 91.56 281 GLU A N 1
ATOM 2251 C CA . GLU A 1 281 ? -3.559 -1.564 30.827 1.00 91.56 281 GLU A CA 1
ATOM 2252 C C . GLU A 1 281 ? -4.859 -2.347 31.084 1.00 91.56 281 GLU A C 1
ATOM 2254 O O . GLU A 1 281 ? -5.952 -1.904 30.716 1.00 91.56 281 GLU A O 1
ATOM 2259 N N . PHE A 1 282 ? -4.743 -3.515 31.719 1.00 91.94 282 PHE A N 1
ATOM 2260 C CA . PHE A 1 282 ? -5.838 -4.461 31.938 1.00 91.94 282 PHE A CA 1
ATOM 2261 C C . PHE A 1 282 ? -6.210 -4.619 33.420 1.00 91.94 282 PHE A C 1
ATOM 2263 O O . PHE A 1 282 ? -6.712 -5.662 33.837 1.00 91.94 282 PHE A O 1
ATOM 2270 N N . VAL A 1 283 ? -5.997 -3.579 34.233 1.00 91.25 283 VAL A N 1
ATOM 2271 C CA . VAL A 1 283 ? -6.445 -3.567 35.635 1.00 91.25 283 VAL A CA 1
ATOM 2272 C C . VAL A 1 283 ? -7.954 -3.831 35.699 1.00 91.25 283 VAL A C 1
ATOM 2274 O O . VAL A 1 283 ? -8.741 -3.117 35.079 1.00 91.25 283 VAL A O 1
ATOM 2277 N N . GLY A 1 284 ? -8.353 -4.857 36.456 1.00 89.06 284 GLY A N 1
ATOM 2278 C CA . GLY A 1 284 ? -9.757 -5.243 36.642 1.00 89.06 284 GLY A CA 1
ATOM 2279 C C . GLY A 1 284 ? -10.349 -6.125 35.537 1.00 89.06 284 GLY A C 1
ATOM 2280 O O . GLY A 1 284 ? -11.533 -6.442 35.605 1.00 89.06 284 GLY A O 1
ATOM 2281 N N . TYR A 1 285 ? -9.555 -6.529 34.542 1.00 91.81 285 TYR A N 1
ATOM 2282 C CA . TYR A 1 285 ? -9.975 -7.491 33.522 1.00 91.81 285 TYR A CA 1
ATOM 2283 C C . TYR A 1 285 ? -9.708 -8.918 34.008 1.00 91.81 285 TYR A C 1
ATOM 2285 O O . TYR A 1 285 ? -8.725 -9.182 34.701 1.00 91.81 285 TYR A O 1
ATOM 2293 N N . THR A 1 286 ? -10.582 -9.844 33.624 1.00 91.75 286 THR A N 1
ATOM 2294 C CA . THR A 1 286 ? -10.376 -11.283 33.836 1.00 91.75 286 THR A CA 1
ATOM 2295 C C . THR A 1 286 ? -9.302 -11.831 32.893 1.00 91.75 286 THR A C 1
ATOM 2297 O O . THR A 1 286 ? -9.026 -11.246 31.842 1.00 91.75 286 THR A O 1
ATOM 2300 N N . GLU A 1 287 ? -8.717 -12.981 33.234 1.00 90.25 287 GLU A N 1
ATOM 2301 C CA . GLU A 1 287 ? -7.743 -13.659 32.365 1.00 90.25 287 GLU A CA 1
ATOM 2302 C C . GLU A 1 287 ? -8.332 -13.987 30.986 1.00 90.25 287 GLU A C 1
ATOM 2304 O O . GLU A 1 287 ? -7.668 -13.782 29.974 1.00 90.25 287 GLU A O 1
ATOM 2309 N N . GLU A 1 288 ? -9.600 -14.406 30.934 1.00 91.44 288 GLU A N 1
ATOM 2310 C CA . GLU A 1 288 ? -10.318 -14.683 29.685 1.00 91.44 288 GLU A CA 1
ATOM 2311 C C . GLU A 1 288 ? -10.451 -13.430 28.808 1.00 91.44 288 GLU A C 1
ATOM 2313 O O . GLU A 1 288 ? -10.180 -13.468 27.607 1.00 91.44 288 GLU A O 1
ATOM 2318 N N . GLN A 1 289 ? -10.794 -12.283 29.402 1.00 90.75 289 GLN A N 1
ATOM 2319 C CA . GLN A 1 289 ? -10.855 -11.025 28.659 1.00 90.75 289 GLN A CA 1
ATOM 2320 C C . GLN A 1 289 ? -9.477 -10.634 28.121 1.00 90.75 289 GLN A C 1
ATOM 2322 O O . GLN A 1 289 ? -9.360 -10.270 26.953 1.00 90.75 289 GLN A O 1
ATOM 2327 N N . ILE A 1 290 ? -8.420 -10.737 28.933 1.00 92.38 290 ILE A N 1
ATOM 2328 C CA . ILE A 1 290 ? -7.049 -10.440 28.491 1.00 92.38 290 ILE A CA 1
ATOM 2329 C C . ILE A 1 290 ? -6.640 -11.374 27.344 1.00 92.38 290 ILE A C 1
ATOM 2331 O O . ILE A 1 290 ? -6.042 -10.916 26.365 1.00 92.38 290 ILE A O 1
ATOM 2335 N N . GLU A 1 291 ? -7.003 -12.655 27.423 1.00 92.88 291 GLU A N 1
ATOM 2336 C CA . GLU A 1 291 ? -6.743 -13.636 26.372 1.00 92.88 291 GLU A CA 1
ATOM 2337 C C . GLU A 1 291 ? -7.448 -13.266 25.062 1.00 92.88 291 GLU A C 1
ATOM 2339 O O . GLU A 1 291 ? -6.815 -13.278 24.006 1.00 92.88 291 GLU A O 1
ATOM 2344 N N . ASN A 1 292 ? -8.702 -12.811 25.111 1.00 92.88 292 ASN A N 1
ATOM 2345 C CA . ASN A 1 292 ? -9.412 -12.340 23.921 1.00 92.88 292 ASN A CA 1
ATOM 2346 C C . ASN A 1 292 ? -8.677 -11.182 23.226 1.00 92.88 292 ASN A C 1
ATOM 2348 O O . ASN A 1 292 ? -8.488 -11.205 22.006 1.00 92.88 292 ASN A O 1
ATOM 2352 N N . TYR A 1 293 ? -8.174 -10.201 23.984 1.00 93.12 293 TYR A N 1
ATOM 2353 C CA . TYR A 1 293 ? -7.335 -9.137 23.418 1.00 93.12 293 TYR A CA 1
ATOM 2354 C C . TYR A 1 293 ? -6.008 -9.678 22.863 1.00 93.12 293 TYR A C 1
ATOM 2356 O O . TYR A 1 293 ? -5.557 -9.233 21.802 1.00 93.12 293 TYR A O 1
ATOM 2364 N N . ARG A 1 294 ? -5.383 -10.655 23.534 1.00 90.88 294 ARG A N 1
ATOM 2365 C CA . ARG A 1 294 ? -4.144 -11.294 23.064 1.00 90.88 294 ARG A CA 1
ATOM 2366 C C . ARG A 1 294 ? -4.349 -11.972 21.712 1.00 90.88 294 ARG A C 1
ATOM 2368 O O . ARG A 1 294 ? -3.520 -11.798 20.818 1.00 90.88 294 ARG A O 1
ATOM 2375 N N . LEU A 1 295 ? -5.455 -12.692 21.537 1.00 90.25 295 LEU A N 1
ATOM 2376 C CA . LEU A 1 295 ? -5.807 -13.376 20.291 1.00 90.25 295 LEU A CA 1
ATOM 2377 C C . LEU A 1 295 ? -5.945 -12.395 19.119 1.00 90.25 295 LEU A C 1
ATOM 2379 O O . LEU A 1 295 ? -5.449 -12.669 18.024 1.00 90.25 295 LEU A O 1
ATOM 2383 N N . ILE A 1 296 ? -6.530 -11.215 19.349 1.00 91.44 296 ILE A N 1
ATOM 2384 C CA . ILE A 1 296 ? -6.557 -10.143 18.343 1.00 91.44 296 ILE A CA 1
ATOM 2385 C C . ILE A 1 296 ? -5.158 -9.566 18.100 1.00 91.44 296 ILE A C 1
ATOM 2387 O O . ILE A 1 296 ? -4.773 -9.338 16.955 1.00 91.44 296 ILE A O 1
ATOM 2391 N N . ALA A 1 297 ? -4.353 -9.349 19.143 1.00 86.94 297 ALA A N 1
ATOM 2392 C CA . ALA A 1 297 ? -2.993 -8.830 18.979 1.00 86.94 297 ALA A CA 1
ATOM 2393 C C . ALA A 1 297 ? -2.111 -9.772 18.139 1.00 86.94 297 ALA A C 1
ATOM 2395 O O . ALA A 1 297 ? -1.301 -9.310 17.330 1.00 86.94 297 ALA A O 1
ATOM 2396 N N . LEU A 1 298 ? -2.291 -11.087 18.296 1.00 83.19 298 LEU A N 1
ATOM 2397 C CA . LEU A 1 298 ? -1.572 -12.111 17.540 1.00 83.19 298 LEU A CA 1
ATOM 2398 C C . LEU A 1 298 ? -1.910 -12.104 16.054 1.00 83.19 298 LEU A C 1
ATOM 2400 O O . LEU A 1 298 ? -1.036 -12.390 15.245 1.00 83.19 298 LEU A O 1
ATOM 2404 N N . ILE A 1 299 ? -3.122 -11.703 15.669 1.00 81.06 299 ILE A N 1
ATOM 2405 C CA . ILE A 1 299 ? -3.495 -11.668 14.253 1.00 81.06 299 ILE A CA 1
ATOM 2406 C C . ILE A 1 299 ? -2.722 -10.611 13.453 1.00 81.06 299 ILE A C 1
ATOM 2408 O O . ILE A 1 299 ? -2.629 -10.667 12.231 1.00 81.06 299 ILE A O 1
ATOM 2412 N N . SER A 1 300 ? -2.150 -9.632 14.156 1.00 67.88 300 SER A N 1
ATOM 2413 C CA . SER A 1 300 ? -1.255 -8.633 13.573 1.00 67.88 300 SER A CA 1
ATOM 2414 C C . SER A 1 300 ? 0.201 -9.113 13.497 1.00 67.88 300 SER A C 1
ATOM 2416 O O . SER A 1 300 ? 1.037 -8.391 12.956 1.00 67.88 300 SER A O 1
ATOM 2418 N N . LYS A 1 301 ? 0.520 -10.296 14.046 1.00 69.88 301 LYS A N 1
ATOM 2419 C CA . LYS A 1 301 ? 1.862 -10.889 14.084 1.00 69.88 301 LYS A CA 1
ATOM 2420 C C . LYS A 1 301 ? 1.910 -12.121 13.171 1.00 69.88 301 LYS A C 1
ATOM 2422 O O . LYS A 1 301 ? 1.395 -13.180 13.515 1.00 69.88 301 LYS A O 1
ATOM 2427 N N . GLY A 1 302 ? 2.582 -11.982 12.031 1.00 63.94 302 GLY A N 1
ATOM 2428 C CA . GLY A 1 302 ? 2.787 -13.072 11.074 1.00 63.94 302 GLY A CA 1
ATOM 2429 C C . GLY A 1 302 ? 1.592 -13.341 10.157 1.00 63.94 302 GLY A C 1
ATOM 2430 O O . GLY A 1 302 ? 0.544 -12.713 10.279 1.00 63.94 302 GLY A O 1
ATOM 2431 N N . SER A 1 303 ? 1.799 -14.263 9.218 1.00 73.00 303 SER A N 1
ATOM 2432 C CA . SER A 1 303 ? 0.811 -14.700 8.229 1.00 73.00 303 SER A CA 1
ATOM 2433 C C . SER A 1 303 ? -0.216 -15.636 8.870 1.00 73.00 303 SER A C 1
ATOM 2435 O O . SER A 1 303 ? 0.163 -16.618 9.510 1.00 73.00 303 SER A O 1
ATOM 2437 N N . GLN A 1 304 ? -1.504 -15.323 8.714 1.00 78.38 304 GLN A N 1
ATOM 2438 C CA . GLN A 1 304 ? -2.612 -16.057 9.330 1.00 78.38 304 GLN A CA 1
ATOM 2439 C C . GLN A 1 304 ? -3.590 -16.616 8.291 1.00 78.38 304 GLN A C 1
ATOM 2441 O O . GLN A 1 304 ? -3.874 -15.960 7.286 1.00 78.38 304 GLN A O 1
ATOM 2446 N N . LYS A 1 305 ? -4.134 -17.812 8.563 1.00 77.69 305 LYS A N 1
ATOM 2447 C CA . LYS A 1 305 ? -5.158 -18.461 7.727 1.00 77.69 305 LYS A CA 1
ATOM 2448 C C . LYS A 1 305 ? -6.493 -17.710 7.779 1.00 77.69 305 LYS A C 1
ATOM 2450 O O . LYS A 1 305 ? -6.840 -17.106 8.791 1.00 77.69 305 LYS A O 1
ATOM 2455 N N . TRP A 1 306 ? -7.241 -17.771 6.684 1.00 78.62 306 TRP A N 1
ATOM 2456 C CA . TRP A 1 306 ? -8.467 -17.002 6.430 1.00 78.62 306 TRP A CA 1
ATOM 2457 C C . TRP A 1 306 ? -9.617 -17.334 7.388 1.00 78.62 306 TRP A C 1
ATOM 2459 O O . TRP A 1 306 ? -10.312 -16.424 7.836 1.00 78.62 306 TRP A O 1
ATOM 2469 N N . ASP A 1 307 ? -9.783 -18.605 7.749 1.00 82.19 307 ASP A N 1
ATOM 2470 C CA . ASP A 1 307 ? -10.749 -19.067 8.753 1.00 82.19 307 ASP A CA 1
ATOM 2471 C C . ASP A 1 307 ? -10.499 -18.415 10.119 1.00 82.19 307 ASP A C 1
ATOM 2473 O O . ASP A 1 307 ? -11.408 -17.843 10.726 1.00 82.19 307 ASP A O 1
ATOM 2477 N N . MET A 1 308 ? -9.239 -18.396 10.553 1.00 85.38 308 MET A N 1
ATOM 2478 C CA . MET A 1 308 ? -8.851 -17.735 11.792 1.00 85.38 308 MET A CA 1
ATOM 2479 C C . MET A 1 308 ? -9.010 -16.213 11.691 1.00 85.38 308 MET A C 1
ATOM 2481 O O . MET A 1 308 ? -9.385 -15.567 12.666 1.00 85.38 308 MET A O 1
ATOM 2485 N N . VAL A 1 309 ? -8.753 -15.614 10.524 1.00 87.44 309 VAL A N 1
ATOM 2486 C CA . VAL A 1 309 ? -8.974 -14.175 10.315 1.00 87.44 309 VAL A CA 1
ATOM 2487 C C . VAL A 1 309 ? -10.432 -13.808 10.520 1.00 87.44 309 VAL A C 1
ATOM 2489 O O . VAL A 1 309 ? -10.730 -12.870 11.258 1.00 87.44 309 VAL A O 1
ATOM 2492 N N . GLU A 1 310 ? -11.337 -14.577 9.929 1.00 89.88 310 GLU A N 1
ATOM 2493 C CA . GLU A 1 310 ? -12.767 -14.356 10.067 1.00 89.88 310 GLU A CA 1
ATOM 2494 C C . GLU A 1 310 ? -13.238 -14.515 11.524 1.00 89.88 310 GLU A C 1
ATOM 2496 O O . GLU A 1 310 ? -13.930 -13.633 12.040 1.00 89.88 310 GLU A O 1
ATOM 2501 N N . GLU A 1 311 ? -12.811 -15.577 12.217 1.00 91.06 311 GLU A N 1
ATOM 2502 C CA . GLU A 1 311 ? -13.113 -15.809 13.638 1.00 91.06 311 GLU A CA 1
ATOM 2503 C C . GLU A 1 311 ? -12.643 -14.640 14.516 1.00 91.06 311 GLU A C 1
ATOM 2505 O O . GLU A 1 311 ? -13.385 -14.115 15.349 1.00 91.06 311 GLU A O 1
ATOM 2510 N N . ARG A 1 312 ? -11.412 -14.172 14.303 1.00 91.56 312 ARG A N 1
ATOM 2511 C CA . ARG A 1 312 ? -10.835 -13.072 15.081 1.00 91.56 312 ARG A CA 1
ATOM 2512 C C . ARG A 1 312 ? -11.508 -11.739 14.770 1.00 91.56 312 ARG A C 1
ATOM 2514 O O . ARG A 1 312 ? -11.609 -10.908 15.664 1.00 91.56 312 ARG A O 1
ATOM 2521 N N . MET A 1 313 ? -12.007 -11.516 13.554 1.00 94.44 313 MET A N 1
ATOM 2522 C CA . MET A 1 313 ? -12.804 -10.319 13.263 1.00 94.44 313 MET A CA 1
ATOM 2523 C C . MET A 1 313 ? -14.167 -10.348 13.966 1.00 94.44 313 MET A C 1
ATOM 2525 O O . MET A 1 313 ? -14.624 -9.297 14.413 1.00 94.44 313 MET A O 1
ATOM 2529 N N . ARG A 1 314 ? -14.779 -11.527 14.160 1.00 94.88 314 ARG A N 1
ATOM 2530 C CA . ARG A 1 314 ? -15.966 -11.659 15.029 1.00 94.88 314 ARG A CA 1
ATOM 2531 C C . ARG A 1 314 ? -15.631 -11.325 16.476 1.00 94.88 314 ARG A C 1
ATOM 2533 O O . ARG A 1 314 ? -16.335 -10.535 17.093 1.00 94.88 314 ARG A O 1
ATOM 2540 N N . LEU A 1 315 ? -14.534 -11.877 16.995 1.00 94.81 315 LEU A N 1
ATOM 2541 C CA . LEU A 1 315 ? -14.084 -11.590 18.356 1.00 94.81 315 LEU A CA 1
ATOM 2542 C C . LEU A 1 315 ? -13.775 -10.097 18.552 1.00 94.81 315 LEU A C 1
ATOM 2544 O O . LEU A 1 315 ? -14.162 -9.517 19.559 1.00 94.81 315 LEU A O 1
ATOM 2548 N N . LEU A 1 316 ? -13.143 -9.447 17.572 1.00 95.75 316 LEU A N 1
ATOM 2549 C CA . LEU A 1 316 ? -12.895 -8.007 17.611 1.00 95.75 316 LEU A CA 1
ATOM 2550 C C . LEU A 1 316 ? -14.203 -7.204 17.672 1.00 95.75 316 LEU A C 1
ATOM 2552 O O . LEU A 1 316 ? -14.292 -6.260 18.453 1.00 95.75 316 LEU A O 1
ATOM 2556 N N . ALA A 1 317 ? -15.221 -7.587 16.898 1.00 96.06 317 ALA A N 1
ATOM 2557 C CA . ALA A 1 317 ? -16.532 -6.943 16.958 1.00 96.06 317 ALA A CA 1
ATOM 2558 C C . ALA A 1 317 ? -17.193 -7.100 18.341 1.00 96.06 317 ALA A C 1
ATOM 2560 O O . ALA A 1 317 ? -17.777 -6.144 18.850 1.00 96.06 317 ALA A O 1
ATOM 2561 N N . VAL A 1 318 ? -17.058 -8.269 18.979 1.00 94.81 318 VAL A N 1
ATOM 2562 C CA . VAL A 1 318 ? -17.522 -8.492 20.362 1.00 94.81 318 VAL A CA 1
ATOM 2563 C C . VAL A 1 318 ? -16.789 -7.567 21.333 1.00 94.81 318 VAL A C 1
ATOM 2565 O O . VAL A 1 318 ? -17.439 -6.820 22.060 1.00 94.81 318 VAL A O 1
ATOM 2568 N N . LEU A 1 319 ? -15.453 -7.532 21.279 1.00 94.25 319 LEU A N 1
ATOM 2569 C CA . LEU A 1 319 ? -14.643 -6.670 22.145 1.00 94.25 319 LEU A CA 1
ATOM 2570 C C . LEU A 1 319 ? -14.989 -5.186 21.986 1.00 94.25 319 LEU A C 1
ATOM 2572 O O . LEU A 1 319 ? -14.987 -4.456 22.971 1.00 94.25 319 LEU A O 1
ATOM 2576 N N . MET A 1 320 ? -15.300 -4.731 20.769 1.00 95.12 320 MET A N 1
ATOM 2577 C CA . MET A 1 320 ? -15.749 -3.355 20.540 1.00 95.12 320 MET A CA 1
ATOM 2578 C C . MET A 1 320 ? -17.053 -3.046 21.278 1.00 95.12 320 MET A C 1
ATOM 2580 O O . MET A 1 320 ? -17.145 -2.001 21.913 1.00 95.12 320 MET A O 1
ATOM 2584 N N . ASN A 1 321 ? -18.028 -3.956 21.245 1.00 90.50 321 ASN A N 1
ATOM 2585 C CA . ASN A 1 321 ? -19.318 -3.763 21.913 1.00 90.50 321 ASN A CA 1
ATOM 2586 C C . ASN A 1 321 ? -19.213 -3.793 23.449 1.00 90.50 321 ASN A C 1
ATOM 2588 O O . ASN A 1 321 ? -20.078 -3.252 24.133 1.00 90.50 321 ASN A O 1
ATOM 2592 N N . GLU A 1 322 ? -18.165 -4.407 24.000 1.00 89.38 322 GLU A N 1
ATOM 2593 C CA . GLU A 1 322 ? -17.881 -4.398 25.441 1.00 89.38 322 GLU A CA 1
ATOM 2594 C C . GLU A 1 322 ? -17.249 -3.078 25.920 1.00 89.38 322 GLU A C 1
ATOM 2596 O O . GLU A 1 322 ? -17.251 -2.786 27.121 1.00 89.38 322 GLU A O 1
ATOM 2601 N N . VAL A 1 323 ? -16.718 -2.259 25.002 1.00 85.44 323 VAL A N 1
ATOM 2602 C CA . VAL A 1 323 ? -16.150 -0.951 25.343 1.00 85.44 323 VAL A CA 1
ATOM 2603 C C . VAL A 1 323 ? -17.267 0.033 25.673 1.00 85.44 323 VAL A C 1
ATOM 2605 O O . VAL A 1 323 ? -18.070 0.411 24.819 1.00 85.44 323 VAL A O 1
ATOM 2608 N N . LYS A 1 324 ? -17.250 0.518 26.917 1.00 76.19 324 LYS A N 1
ATOM 2609 C CA . LYS A 1 324 ? -18.038 1.674 27.355 1.00 76.19 324 LYS A CA 1
ATOM 2610 C C . LYS A 1 324 ? -17.300 2.954 26.958 1.00 76.19 324 LYS A C 1
ATOM 2612 O O . LYS A 1 324 ? -16.142 3.118 27.350 1.00 76.19 324 LYS A O 1
ATOM 2617 N N . ILE A 1 325 ? -17.953 3.805 26.167 1.00 68.62 325 ILE A N 1
ATOM 2618 C CA . ILE A 1 325 ? -17.439 5.116 25.732 1.00 68.62 325 ILE A CA 1
ATOM 2619 C C . ILE A 1 325 ? -17.851 6.209 26.701 1.00 68.62 325 ILE A C 1
ATOM 2621 O O . ILE A 1 325 ? -19.026 6.189 27.133 1.00 68.62 325 ILE A O 1
#

Secondary structure (DSSP, 8-state):
-EEEEPSS--TTS-SEEEEE-HHHHHHHHHHHTTS--B-HHHHHHHHHHTHHHHHHHHHHTTT---HHHHHHHHHHTT----B-GGGS-HHHHHHHHH-----EEEES--HHHHHHHHHHHHTT----HHHHHTTSTT-TTHHHHTTS-HHHHHHHTT--S-HHHHHHHHHHHHHHHTTSS-BT--HHHHHHHHHH-----HHHHHHHHHHHHHHHHHHH--S----S---HHHHHHHHHHHHHTSS-TTSSHHHHHHHHHHHHHHGGGGG---TTHHHHHTTT--HHHHHHHHHHHHHTSS-B-HHHHHHHHHHHHHHHHH---

Radius of gyration: 31.59 Å; Cα contacts (8 Å, |Δi|>4): 360; chains: 1; bounding box: 73×52×88 Å

Mean predicted aligned error: 15.63 Å